Protein AF-A0A972ZID5-F1 (afdb_monomer)

Foldseek 3Di:
DDPPPVVVVQVVLQVVLLVLLQFPQAQCPLLAAEDAQDDDFKDWDWDWADFDADDDDDVGDGDDRPIDIDIDIWGKDKDKQKDWAAPVVCVVDPDNVLSVSSNVRSNVVSLVLNVQQLVQLVPFPFEQDDQPAAQDPSSVVSQLVLLVVLVPDLPLSKAKEEAPVNVVVQCVPPQSVPFDWDDQVPRSHGDFTWGDDSSYIYGHDHSFDDDPQKTKIKIFGRHQKYKYWNFDWGWDWDQDPVRNIIMIMIMTMMTMHGNHSSRMYIYIGGHD

Radius of gyration: 22.78 Å; Cα contacts (8 Å, |Δi|>4): 548; chains: 1; bounding box: 59×64×68 Å

Structure (mmCIF, N/CA/C/O backbone):
data_AF-A0A972ZID5-F1
#
_entry.id   AF-A0A972ZID5-F1
#
loop_
_atom_site.group_PDB
_atom_site.id
_atom_site.type_symbol
_atom_site.label_atom_id
_atom_site.label_alt_id
_atom_site.label_comp_id
_atom_site.label_asym_id
_atom_site.label_entity_id
_atom_site.label_seq_id
_atom_site.pdbx_PDB_ins_code
_atom_site.Cartn_x
_atom_site.Cartn_y
_atom_site.Cartn_z
_atom_site.occupancy
_atom_site.B_iso_or_equiv
_atom_site.auth_seq_id
_atom_site.auth_comp_id
_atom_site.auth_asym_id
_atom_site.auth_atom_id
_atom_site.pdbx_PDB_model_num
ATOM 1 N N . MET A 1 1 ? 37.424 7.614 -26.932 1.00 43.56 1 MET A N 1
ATOM 2 C CA . MET A 1 1 ? 36.346 7.554 -25.923 1.00 43.56 1 MET A CA 1
ATOM 3 C C . MET A 1 1 ? 36.643 6.407 -24.977 1.00 43.56 1 MET A C 1
ATOM 5 O O . MET A 1 1 ? 37.021 5.342 -25.448 1.00 43.56 1 MET A O 1
ATOM 9 N N . SER A 1 2 ? 36.585 6.642 -23.667 1.00 34.22 2 SER A N 1
ATOM 10 C CA . SER A 1 2 ? 36.899 5.617 -22.669 1.00 34.22 2 SER A CA 1
ATOM 11 C C . SER A 1 2 ? 35.774 4.585 -22.603 1.00 34.22 2 SER A C 1
ATOM 13 O O . SER A 1 2 ? 34.702 4.863 -22.076 1.00 34.22 2 SER A O 1
ATOM 15 N N . ILE A 1 3 ? 36.064 3.383 -23.093 1.00 46.53 3 ILE A N 1
ATOM 16 C CA . ILE A 1 3 ? 35.223 2.174 -23.054 1.00 46.53 3 ILE A CA 1
ATOM 17 C C . ILE A 1 3 ? 34.763 1.757 -21.641 1.00 46.53 3 ILE A C 1
ATOM 19 O O . ILE A 1 3 ? 33.877 0.919 -21.514 1.00 46.53 3 ILE A O 1
ATOM 23 N N . ASN A 1 4 ? 35.321 2.354 -20.580 1.00 47.28 4 ASN A N 1
ATOM 24 C CA . ASN A 1 4 ? 34.982 2.045 -19.187 1.00 47.28 4 ASN A CA 1
ATOM 25 C C . ASN A 1 4 ? 34.112 3.113 -18.495 1.00 47.28 4 ASN A C 1
ATOM 27 O O . ASN A 1 4 ? 33.551 2.828 -17.438 1.00 47.28 4 ASN A O 1
ATOM 31 N N . ILE A 1 5 ? 33.985 4.326 -19.053 1.00 52.72 5 ILE A N 1
ATOM 32 C CA . ILE A 1 5 ? 33.181 5.400 -18.431 1.00 52.72 5 ILE A CA 1
ATOM 33 C C . ILE A 1 5 ? 31.682 5.124 -18.606 1.00 52.72 5 ILE A C 1
ATOM 35 O O . ILE A 1 5 ? 30.912 5.289 -17.662 1.00 52.72 5 ILE A O 1
ATOM 39 N N . GLU A 1 6 ? 31.275 4.632 -19.775 1.00 57.41 6 GLU A N 1
ATOM 40 C CA . GLU A 1 6 ? 29.868 4.366 -20.105 1.00 57.41 6 GLU A CA 1
ATOM 41 C C . GLU A 1 6 ? 29.230 3.274 -19.220 1.00 57.41 6 GLU A C 1
ATOM 43 O O . GLU A 1 6 ? 28.182 3.531 -18.625 1.00 57.41 6 GLU A O 1
ATOM 48 N N . PRO A 1 7 ? 29.869 2.104 -18.993 1.00 58.53 7 PRO A N 1
ATOM 49 C CA . PRO A 1 7 ? 29.322 1.080 -18.099 1.00 58.53 7 PRO A CA 1
ATOM 50 C C . PRO A 1 7 ? 29.272 1.510 -16.625 1.00 58.53 7 PRO A C 1
ATOM 52 O O . PRO A 1 7 ? 28.372 1.099 -15.891 1.00 58.53 7 PRO A O 1
ATOM 55 N N . ALA A 1 8 ? 30.236 2.317 -16.168 1.00 59.94 8 ALA A N 1
ATOM 56 C CA . ALA A 1 8 ? 30.263 2.823 -14.796 1.00 59.94 8 ALA A CA 1
ATOM 57 C C . ALA A 1 8 ? 29.146 3.850 -14.550 1.00 59.94 8 ALA A C 1
ATOM 59 O O . ALA A 1 8 ? 28.480 3.800 -13.515 1.00 59.94 8 ALA A O 1
ATOM 60 N N . PHE A 1 9 ? 28.891 4.729 -15.523 1.00 62.31 9 PHE A N 1
ATOM 61 C CA . PHE A 1 9 ? 27.794 5.693 -15.464 1.00 62.31 9 PHE A CA 1
ATOM 62 C C . PHE A 1 9 ? 26.426 4.994 -15.430 1.00 62.31 9 PHE A C 1
ATOM 64 O O . PHE A 1 9 ? 25.608 5.312 -14.571 1.00 62.31 9 PHE A O 1
ATOM 71 N N . ILE A 1 10 ? 26.213 3.974 -16.274 1.00 65.31 10 ILE A N 1
ATOM 72 C CA . ILE A 1 10 ? 24.973 3.173 -16.290 1.00 65.31 10 ILE A CA 1
ATOM 73 C C . ILE A 1 10 ? 24.730 2.478 -14.939 1.00 65.31 10 ILE A C 1
ATOM 75 O O . ILE A 1 10 ? 23.609 2.487 -14.433 1.00 65.31 10 ILE A O 1
ATOM 79 N N . LYS A 1 11 ? 25.770 1.916 -14.306 1.00 65.56 11 LYS A N 1
ATOM 80 C CA . LYS A 1 11 ? 25.638 1.261 -12.989 1.00 65.56 11 LYS A CA 1
ATOM 81 C C . LYS A 1 11 ? 25.297 2.237 -11.864 1.00 65.56 11 LYS A C 1
ATOM 83 O O . LYS A 1 11 ? 24.445 1.924 -11.030 1.00 65.56 11 LYS A O 1
ATOM 88 N N . ASN A 1 12 ? 25.934 3.408 -11.837 1.00 64.62 12 ASN A N 1
ATOM 89 C CA . ASN A 1 12 ? 25.605 4.450 -10.860 1.00 64.62 12 ASN A CA 1
ATOM 90 C C . ASN A 1 12 ? 24.165 4.939 -11.055 1.00 64.62 12 ASN A C 1
ATOM 92 O O . ASN A 1 12 ? 23.413 5.055 -10.093 1.00 64.62 12 ASN A O 1
ATOM 96 N N . PHE A 1 13 ? 23.751 5.114 -12.308 1.00 69.00 13 PHE A N 1
ATOM 97 C CA . PHE A 1 13 ? 22.402 5.527 -12.669 1.00 69.00 13 PHE A CA 1
ATOM 98 C C . PHE A 1 13 ? 21.324 4.531 -12.218 1.00 69.00 13 PHE A C 1
ATOM 100 O O . PHE A 1 13 ? 20.341 4.918 -11.589 1.00 69.00 13 PHE A O 1
ATOM 107 N N . GLN A 1 14 ? 21.521 3.236 -12.479 1.00 69.12 14 GLN A N 1
ATOM 108 C CA . GLN A 1 14 ? 20.612 2.183 -12.011 1.00 69.12 14 GLN A CA 1
ATOM 109 C C . GLN A 1 14 ? 20.539 2.130 -10.480 1.00 69.12 14 GLN A C 1
ATOM 111 O O . GLN A 1 14 ? 19.459 1.947 -9.921 1.00 69.12 14 GLN A O 1
ATOM 116 N N . SER A 1 15 ? 21.672 2.331 -9.803 1.00 68.69 15 SER A N 1
ATOM 117 C CA . SER A 1 15 ? 21.730 2.368 -8.338 1.00 68.69 15 SER A CA 1
ATOM 118 C C . SER A 1 15 ? 20.946 3.554 -7.769 1.00 68.69 15 SER A C 1
ATOM 120 O O . SER A 1 15 ? 20.194 3.381 -6.810 1.00 68.69 15 SER A O 1
ATOM 122 N N . ASP A 1 16 ? 21.047 4.731 -8.389 1.00 73.88 16 ASP A N 1
ATOM 123 C CA . ASP A 1 16 ? 20.293 5.920 -7.983 1.00 73.88 16 ASP A CA 1
ATOM 124 C C . ASP A 1 16 ? 18.790 5.729 -8.171 1.00 73.88 16 ASP A C 1
ATOM 126 O O . ASP A 1 16 ? 18.013 6.050 -7.271 1.00 73.88 16 ASP A O 1
ATOM 130 N N . VAL A 1 17 ? 18.362 5.178 -9.309 1.00 68.31 17 VAL A N 1
ATOM 131 C CA . VAL A 1 17 ? 16.941 4.909 -9.566 1.00 68.31 17 VAL A CA 1
ATOM 132 C C . VAL A 1 17 ? 16.390 3.882 -8.576 1.00 68.31 17 VAL A C 1
ATOM 134 O O . VAL A 1 17 ? 15.307 4.079 -8.020 1.00 68.31 17 VA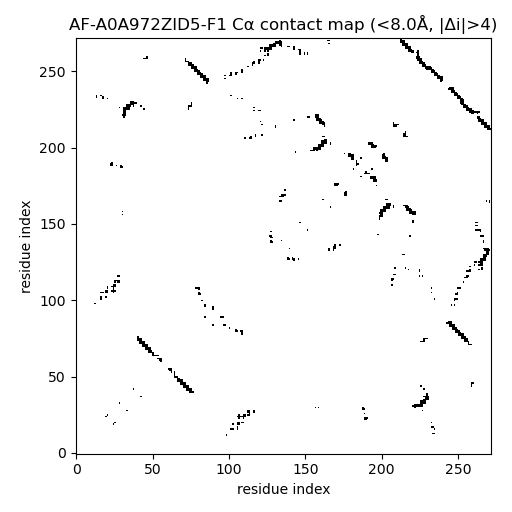L A O 1
ATOM 137 N N . HIS A 1 18 ? 17.157 2.831 -8.285 1.00 65.81 18 HIS A N 1
ATOM 138 C CA . HIS A 1 18 ? 16.789 1.842 -7.278 1.00 65.81 18 HIS A CA 1
ATOM 139 C C . HIS A 1 18 ? 16.663 2.471 -5.884 1.00 65.81 18 HIS A C 1
ATOM 141 O O . HIS A 1 18 ? 15.688 2.218 -5.177 1.00 65.81 18 HIS A O 1
ATOM 147 N N . LEU A 1 19 ? 17.596 3.351 -5.510 1.00 66.56 19 LEU A N 1
ATOM 148 C CA . LEU A 1 19 ? 17.550 4.077 -4.244 1.00 66.56 19 LEU A CA 1
ATOM 149 C C . LEU A 1 19 ? 16.332 5.005 -4.160 1.00 66.56 19 LEU A C 1
ATOM 151 O O . LEU A 1 19 ? 15.696 5.069 -3.110 1.00 66.56 19 LEU A O 1
ATOM 155 N N . GLN A 1 20 ? 15.976 5.702 -5.244 1.00 68.12 20 GLN A N 1
ATOM 156 C CA . GLN A 1 20 ? 14.772 6.543 -5.278 1.00 68.12 20 GLN A CA 1
ATOM 157 C C . GLN A 1 20 ? 13.496 5.710 -5.146 1.00 68.12 20 GLN A C 1
ATOM 159 O O . GLN A 1 20 ? 12.607 6.067 -4.372 1.00 68.12 20 GLN A O 1
ATOM 164 N N . TYR A 1 21 ? 13.422 4.573 -5.842 1.00 66.38 21 TYR A N 1
ATOM 165 C CA . TYR A 1 21 ? 12.297 3.651 -5.722 1.00 66.38 21 TYR A CA 1
ATOM 166 C C . TYR A 1 21 ? 12.164 3.091 -4.297 1.00 66.38 21 TYR A C 1
ATOM 168 O O . TYR A 1 21 ? 11.066 3.092 -3.743 1.00 66.38 21 TYR A O 1
ATOM 176 N N . GLN A 1 22 ? 13.273 2.692 -3.666 1.00 59.66 22 GLN A N 1
ATOM 177 C CA . GLN A 1 22 ? 13.271 2.192 -2.288 1.00 59.66 22 GLN A CA 1
ATOM 178 C C . GLN A 1 22 ? 12.935 3.268 -1.249 1.00 59.66 22 GLN A C 1
ATOM 180 O O . GLN A 1 22 ? 12.209 2.987 -0.302 1.00 59.66 22 GLN A O 1
ATOM 185 N N . ARG A 1 23 ? 13.471 4.488 -1.393 1.00 57.69 23 ARG A N 1
ATOM 186 C CA . ARG A 1 23 ? 13.297 5.553 -0.391 1.00 57.69 23 ARG A CA 1
ATOM 187 C C . ARG A 1 23 ? 11.969 6.286 -0.507 1.00 57.69 23 ARG A C 1
ATOM 189 O O . ARG A 1 23 ? 11.479 6.779 0.501 1.00 57.69 23 ARG A O 1
ATOM 196 N N . MET A 1 24 ? 11.426 6.418 -1.715 1.00 62.78 24 MET A N 1
ATOM 197 C CA . MET A 1 24 ? 10.275 7.291 -1.965 1.00 62.78 24 MET A CA 1
ATOM 198 C C . MET A 1 24 ? 9.262 6.741 -2.981 1.00 62.78 24 MET A C 1
ATOM 200 O O . MET A 1 24 ? 8.233 7.376 -3.207 1.00 62.78 24 MET A O 1
ATOM 204 N N . GLY A 1 25 ? 9.543 5.604 -3.624 1.00 65.69 25 GLY A N 1
ATOM 205 C CA . GLY A 1 25 ? 8.687 5.041 -4.667 1.00 65.69 25 GLY A CA 1
ATOM 206 C C . GLY A 1 25 ? 7.436 4.369 -4.111 1.00 65.69 25 GLY A C 1
ATOM 207 O O . GLY A 1 25 ? 6.340 4.706 -4.546 1.00 65.69 25 GLY A O 1
ATOM 208 N N . SER A 1 26 ? 7.589 3.435 -3.170 1.00 79.81 26 SER A N 1
ATOM 209 C CA . SER A 1 26 ? 6.474 2.685 -2.574 1.00 79.81 26 SER A CA 1
ATOM 210 C C . SER A 1 26 ? 6.468 2.841 -1.059 1.00 79.81 26 SER A C 1
ATOM 212 O O . SER A 1 26 ? 7.461 2.540 -0.394 1.00 79.81 26 SER A O 1
ATOM 214 N N . LYS A 1 27 ? 5.339 3.291 -0.510 1.00 83.06 27 LYS A N 1
ATOM 215 C CA . LYS A 1 27 ? 5.136 3.425 0.940 1.00 83.06 27 LYS A CA 1
ATOM 216 C C . LYS A 1 27 ? 4.687 2.117 1.588 1.00 83.06 27 LYS A C 1
ATOM 218 O O . LYS A 1 27 ? 4.882 1.933 2.785 1.00 83.06 27 LYS A O 1
ATOM 223 N N . LEU A 1 28 ? 4.074 1.214 0.822 1.00 89.31 28 LEU A N 1
ATOM 224 C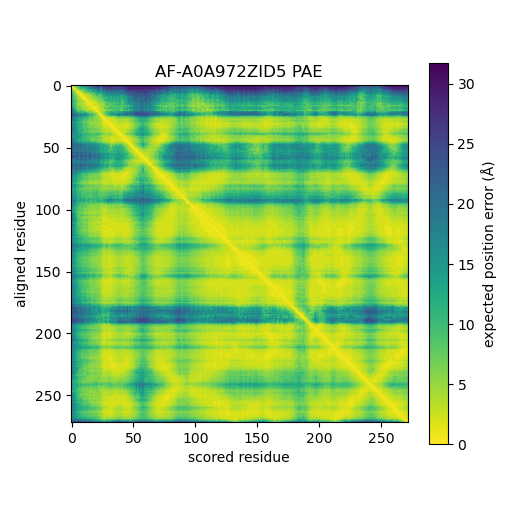 CA . LEU A 1 28 ? 3.403 0.026 1.358 1.00 89.31 28 LEU A CA 1
ATOM 225 C C . LEU A 1 28 ? 4.197 -1.268 1.173 1.00 89.31 28 LEU A C 1
ATOM 227 O O . LEU A 1 28 ? 3.922 -2.254 1.849 1.00 89.31 28 LEU A O 1
ATOM 231 N N . ARG A 1 29 ? 5.221 -1.292 0.312 1.00 87.94 29 ARG A N 1
ATOM 232 C CA . ARG A 1 29 ? 6.022 -2.507 0.075 1.00 87.94 29 ARG A CA 1
ATOM 233 C C . ARG A 1 29 ? 6.597 -3.104 1.365 1.00 87.94 29 ARG A C 1
ATOM 235 O O . ARG A 1 29 ? 6.594 -4.321 1.523 1.00 87.94 29 ARG A O 1
ATOM 242 N N . ASN A 1 30 ? 7.065 -2.264 2.288 1.00 87.56 30 ASN A N 1
ATOM 243 C CA . ASN A 1 30 ? 7.698 -2.713 3.535 1.00 87.56 30 ASN A CA 1
ATOM 244 C C . ASN A 1 30 ? 6.694 -3.052 4.654 1.00 87.56 30 ASN A C 1
ATOM 246 O O . ASN A 1 30 ? 7.094 -3.604 5.682 1.00 87.56 30 ASN A O 1
ATOM 250 N N . THR A 1 31 ? 5.402 -2.769 4.459 1.00 90.56 31 THR A N 1
ATOM 251 C CA . THR A 1 31 ? 4.332 -3.045 5.435 1.00 90.56 31 THR A CA 1
ATOM 252 C C . THR A 1 31 ? 3.623 -4.377 5.183 1.00 90.56 31 THR A C 1
ATOM 254 O O . THR A 1 31 ? 2.738 -4.760 5.943 1.00 90.56 31 THR A O 1
ATOM 257 N N . VAL A 1 32 ? 4.027 -5.120 4.146 1.00 93.56 32 VAL A N 1
ATOM 258 C CA . VAL A 1 32 ? 3.420 -6.394 3.729 1.00 93.56 32 VAL A CA 1
ATOM 259 C C . VAL A 1 32 ? 4.454 -7.521 3.649 1.00 93.56 32 VAL A C 1
ATOM 261 O O . VAL A 1 32 ? 5.667 -7.301 3.726 1.00 93.56 32 VAL A O 1
ATOM 264 N N . ARG A 1 33 ? 3.995 -8.768 3.509 1.00 94.44 33 ARG A N 1
ATOM 265 C CA . ARG A 1 33 ? 4.877 -9.932 3.371 1.00 94.44 33 ARG A CA 1
ATOM 266 C C . ARG A 1 33 ? 5.414 -10.037 1.944 1.00 94.44 33 ARG A C 1
ATOM 268 O O . ARG A 1 33 ? 4.668 -10.346 1.019 1.00 94.44 33 ARG A O 1
ATOM 275 N N . VAL A 1 34 ? 6.725 -9.879 1.774 1.00 93.50 34 VAL A N 1
ATOM 276 C CA . VAL A 1 34 ? 7.372 -9.888 0.452 1.00 93.50 34 VAL A CA 1
ATOM 277 C C . VAL A 1 34 ? 8.009 -11.244 0.123 1.00 93.50 34 VAL A C 1
ATOM 279 O O . VAL A 1 34 ? 8.643 -11.871 0.973 1.00 93.50 34 VAL A O 1
ATOM 282 N N . LYS A 1 35 ? 7.885 -11.678 -1.135 1.00 94.00 35 LYS A N 1
ATOM 283 C CA . LYS A 1 35 ? 8.720 -12.718 -1.755 1.00 94.00 35 LYS A CA 1
ATOM 284 C C . LYS A 1 35 ? 9.432 -12.151 -2.980 1.00 94.00 35 LYS A C 1
ATOM 286 O O . LYS A 1 35 ? 8.776 -11.640 -3.882 1.00 94.00 35 LYS A O 1
ATOM 291 N N . ASN A 1 36 ? 10.756 -12.280 -3.011 1.00 92.38 36 ASN A N 1
ATOM 292 C CA . ASN A 1 36 ? 11.609 -11.751 -4.077 1.00 92.38 36 ASN A CA 1
ATOM 293 C C . ASN A 1 36 ? 12.068 -12.846 -5.049 1.00 92.38 36 ASN A C 1
ATOM 295 O O . ASN A 1 36 ? 12.115 -14.020 -4.680 1.00 92.38 36 ASN A O 1
ATOM 299 N N . ASN A 1 37 ? 12.503 -12.423 -6.239 1.00 91.31 37 ASN A N 1
ATOM 300 C CA . ASN A 1 37 ? 13.153 -13.245 -7.264 1.00 91.31 37 ASN A CA 1
ATOM 301 C C . ASN A 1 37 ? 12.317 -14.455 -7.702 1.00 91.31 37 ASN A C 1
ATOM 303 O O . ASN A 1 37 ? 12.825 -15.572 -7.817 1.00 91.31 37 ASN A O 1
ATOM 307 N N . ILE A 1 38 ? 11.019 -14.243 -7.914 1.00 92.56 38 ILE A N 1
ATOM 308 C CA . ILE A 1 38 ? 10.121 -15.304 -8.368 1.00 92.56 38 ILE A CA 1
ATOM 309 C C . ILE A 1 38 ? 10.400 -15.614 -9.838 1.00 92.56 38 ILE A C 1
ATOM 311 O O . ILE A 1 38 ? 10.374 -14.729 -10.690 1.00 92.56 38 ILE A O 1
ATOM 315 N N . ILE A 1 39 ? 10.637 -16.892 -10.125 1.00 90.06 39 ILE A N 1
ATOM 316 C CA . ILE A 1 39 ? 10.759 -17.418 -11.483 1.00 90.06 39 ILE A CA 1
ATOM 317 C C . ILE A 1 39 ? 9.427 -18.083 -11.836 1.00 90.06 39 ILE A C 1
ATOM 319 O O . ILE A 1 39 ? 9.046 -19.065 -11.202 1.00 90.06 39 ILE A O 1
ATOM 323 N N . GLY A 1 40 ? 8.731 -17.545 -12.838 1.00 89.75 40 GLY A N 1
ATOM 324 C CA . GLY A 1 40 ? 7.408 -18.005 -13.272 1.00 89.75 40 GLY A CA 1
ATOM 325 C C . GLY A 1 40 ? 6.351 -16.899 -13.225 1.00 89.75 40 GLY A C 1
ATOM 326 O O . GLY A 1 40 ? 6.629 -15.776 -12.812 1.00 89.75 40 GLY A O 1
ATOM 327 N N . SER A 1 41 ? 5.131 -17.222 -13.660 1.00 92.94 41 SER A N 1
ATOM 328 C CA . SER A 1 41 ? 4.003 -16.280 -13.731 1.00 92.94 41 SER A CA 1
ATOM 329 C C . SER A 1 41 ? 3.229 -16.126 -12.417 1.00 92.94 41 SER A C 1
ATOM 331 O O . SER A 1 41 ? 2.377 -15.246 -12.316 1.00 92.94 41 SER A O 1
ATOM 333 N N . SER A 1 42 ? 3.489 -16.962 -11.407 1.00 94.12 42 SER A N 1
ATOM 334 C CA . SER A 1 42 ? 2.843 -16.879 -10.092 1.00 94.12 42 SER A CA 1
ATOM 335 C C . SER A 1 42 ? 3.720 -17.429 -8.960 1.00 94.12 42 SER A C 1
ATOM 337 O O . SER A 1 42 ? 4.719 -18.117 -9.177 1.00 94.12 42 SER A O 1
ATOM 339 N N . THR A 1 43 ? 3.357 -17.107 -7.718 1.00 95.69 43 THR A N 1
ATOM 340 C CA . THR A 1 43 ? 3.885 -17.730 -6.496 1.00 95.69 43 THR A CA 1
ATOM 341 C C . THR A 1 43 ? 2.753 -18.010 -5.517 1.00 95.69 43 THR A C 1
ATOM 343 O O . THR A 1 43 ? 1.704 -17.382 -5.578 1.00 95.69 43 THR A O 1
ATOM 346 N N . THR A 1 44 ? 2.973 -18.903 -4.554 1.00 94.50 44 THR A N 1
ATOM 347 C CA . THR A 1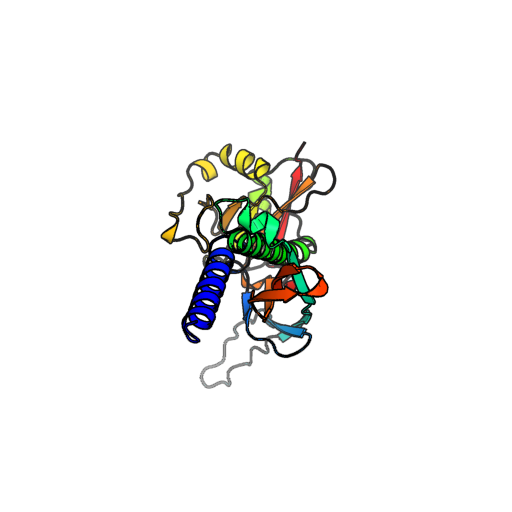 44 ? 1.975 -19.222 -3.526 1.00 94.50 44 THR A CA 1
ATOM 348 C C . THR A 1 44 ? 2.389 -18.707 -2.153 1.00 94.50 44 THR A C 1
ATOM 350 O O . THR A 1 44 ? 3.476 -19.035 -1.660 1.00 94.50 44 THR A O 1
ATOM 353 N N . PHE A 1 45 ? 1.518 -17.972 -1.475 1.00 94.81 45 PHE A N 1
ATOM 354 C CA . PHE A 1 45 ? 1.640 -17.662 -0.053 1.00 94.81 45 PHE A CA 1
ATOM 355 C C . PHE A 1 45 ? 0.850 -18.676 0.770 1.00 94.81 45 PHE A C 1
ATOM 357 O O . PHE A 1 45 ? -0.266 -19.031 0.423 1.00 94.81 45 PHE A O 1
ATOM 364 N N . GLN A 1 46 ? 1.437 -19.162 1.861 1.00 90.69 46 GLN A N 1
ATOM 365 C CA . GLN A 1 46 ? 0.755 -20.111 2.740 1.00 90.69 46 GLN A CA 1
ATOM 366 C C . GLN A 1 46 ? -0.009 -19.350 3.820 1.00 90.69 46 GLN A C 1
ATOM 368 O O . GLN A 1 46 ? 0.617 -18.612 4.592 1.00 90.69 46 GLN A O 1
ATOM 373 N N . LYS A 1 47 ? -1.328 -19.560 3.880 1.00 88.12 47 LYS A N 1
ATOM 374 C CA . LYS A 1 47 ? -2.159 -19.229 5.037 1.00 88.12 47 LYS A CA 1
ATOM 375 C C . LYS A 1 47 ? -2.074 -20.393 6.020 1.00 88.12 47 LYS A C 1
ATOM 377 O O . LYS A 1 47 ? -2.433 -21.519 5.682 1.00 88.12 47 LYS A O 1
ATOM 382 N N . VAL A 1 48 ? -1.560 -20.119 7.213 1.00 78.69 48 VAL A N 1
ATOM 383 C CA . VAL A 1 48 ? -1.420 -21.113 8.283 1.00 78.69 48 VAL A CA 1
ATOM 384 C C . VAL A 1 48 ? -2.602 -20.954 9.233 1.00 78.69 48 VAL A C 1
ATOM 386 O O . VAL A 1 48 ? -2.859 -19.848 9.707 1.00 78.69 48 VAL A O 1
ATOM 389 N N . GLY A 1 49 ? -3.338 -22.037 9.470 1.00 75.38 49 GLY A N 1
ATOM 390 C CA . GLY A 1 49 ? -4.448 -22.069 10.416 1.00 75.38 49 GLY A CA 1
ATOM 391 C C . GLY A 1 49 ? -3.993 -21.886 11.867 1.00 75.38 49 GLY A C 1
ATOM 392 O O . GLY A 1 49 ? -2.809 -21.972 12.196 1.00 75.38 49 GLY A O 1
ATOM 393 N N . LYS A 1 50 ? -4.953 -21.652 12.764 1.00 74.94 50 LYS A N 1
ATOM 394 C CA . LYS A 1 50 ? -4.691 -21.606 14.207 1.00 74.94 50 LYS A CA 1
ATOM 395 C C . LYS A 1 50 ? -4.640 -23.033 14.754 1.00 74.94 50 LYS A C 1
ATOM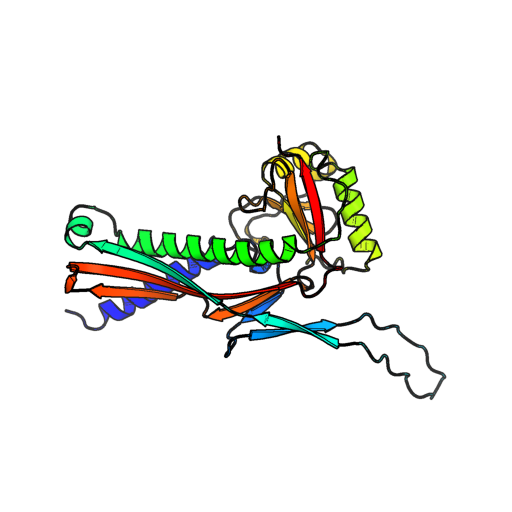 397 O O . LYS A 1 50 ? -5.568 -23.806 14.545 1.00 74.94 50 LYS A O 1
ATOM 402 N N . GLY A 1 51 ? -3.562 -23.380 15.452 1.00 71.62 51 GLY A N 1
ATOM 403 C CA . GLY A 1 51 ? -3.441 -24.657 16.156 1.00 71.62 51 GLY A CA 1
ATOM 404 C C . GLY A 1 51 ? -3.875 -24.547 17.617 1.00 71.62 51 GLY A C 1
ATOM 405 O O . GLY A 1 51 ? -3.643 -23.523 18.256 1.00 71.62 51 GLY A O 1
ATOM 406 N N . THR A 1 52 ? -4.469 -25.607 18.169 1.00 75.88 52 THR A N 1
ATOM 407 C CA . THR A 1 52 ? -4.813 -25.693 19.599 1.00 75.88 52 THR A CA 1
ATOM 408 C C . THR A 1 52 ? -3.862 -26.631 20.333 1.00 75.88 52 THR A C 1
ATOM 410 O O . THR A 1 52 ? -3.723 -27.801 19.967 1.00 75.88 52 THR A O 1
ATOM 413 N N . ALA A 1 53 ? -3.231 -26.143 21.402 1.00 82.12 53 ALA A N 1
ATOM 414 C CA . ALA A 1 53 ? -2.365 -26.964 22.238 1.00 82.12 53 ALA A CA 1
ATOM 415 C C . ALA A 1 53 ? -3.178 -28.016 23.011 1.00 82.12 53 ALA A C 1
ATOM 417 O O . ALA A 1 53 ? -4.247 -27.728 23.543 1.00 82.12 53 ALA A O 1
ATOM 418 N N . SER A 1 54 ? -2.651 -29.238 23.093 1.00 84.81 54 SER A N 1
ATOM 419 C CA . SER A 1 54 ? -3.264 -30.348 23.828 1.00 84.81 54 SER A CA 1
ATOM 420 C C . SER A 1 54 ? -2.304 -30.884 24.885 1.00 84.81 54 SER A C 1
ATOM 422 O O . SER A 1 54 ? -1.092 -30.956 24.667 1.00 84.81 54 SER A O 1
ATOM 424 N N . THR A 1 55 ? -2.838 -31.273 26.041 1.00 88.38 55 THR A N 1
ATOM 425 C CA . THR A 1 55 ? -2.048 -31.923 27.091 1.00 88.38 55 THR A CA 1
ATOM 426 C C . THR A 1 55 ? -1.884 -33.411 26.793 1.00 88.38 55 THR A C 1
ATOM 428 O O . THR A 1 55 ? -2.652 -34.015 26.043 1.00 88.38 55 THR A O 1
ATOM 431 N N . LYS A 1 56 ? -0.858 -34.027 27.384 1.00 90.75 56 LYS A N 1
ATOM 432 C CA . LYS A 1 56 ? -0.671 -35.479 27.351 1.00 90.75 56 LYS A CA 1
ATOM 433 C C . LYS A 1 56 ? -0.453 -36.034 28.750 1.00 90.75 56 LYS A C 1
ATOM 435 O O . LYS A 1 56 ? 0.071 -35.346 29.626 1.00 90.75 56 LYS A O 1
ATOM 440 N N . ALA A 1 57 ? -0.803 -37.302 28.942 1.00 85.44 57 ALA A N 1
ATOM 441 C CA . ALA A 1 57 ? -0.498 -38.021 30.172 1.00 85.44 57 ALA A CA 1
ATOM 442 C C . ALA A 1 57 ? 1.022 -38.142 30.392 1.00 85.44 57 ALA A C 1
ATOM 444 O O . ALA A 1 57 ? 1.821 -38.103 29.445 1.00 85.44 57 ALA A O 1
ATOM 445 N N . ARG A 1 58 ? 1.432 -38.345 31.649 1.00 76.56 58 ARG A N 1
ATOM 446 C CA . ARG A 1 58 ? 2.825 -38.663 31.989 1.00 76.56 58 ARG A CA 1
ATOM 447 C C . ARG A 1 58 ? 3.235 -39.936 31.230 1.00 76.56 58 ARG A C 1
ATOM 449 O O . ARG A 1 58 ? 2.542 -40.941 31.304 1.00 76.56 58 ARG A O 1
ATOM 456 N N . HIS A 1 59 ? 4.322 -39.858 30.459 1.00 83.25 59 HIS A N 1
ATOM 457 C CA . HIS A 1 59 ? 4.797 -40.898 29.520 1.00 83.25 59 HIS A CA 1
ATOM 458 C C . HIS A 1 59 ? 3.899 -41.202 28.299 1.00 83.25 59 HIS A C 1
ATOM 460 O O . HIS A 1 59 ? 4.232 -42.077 27.506 1.00 83.25 59 HIS A O 1
ATOM 466 N N . GLY A 1 60 ? 2.815 -40.451 28.075 1.00 83.56 60 GLY A N 1
ATOM 467 C CA . GLY A 1 60 ? 1.985 -40.583 26.873 1.00 83.56 60 GLY A CA 1
ATOM 468 C C . GLY A 1 60 ? 2.658 -40.046 25.601 1.00 83.56 60 GLY A C 1
ATOM 469 O O . GLY A 1 60 ? 3.613 -39.258 25.660 1.00 83.56 60 GLY A O 1
ATOM 470 N N . LYS A 1 61 ? 2.133 -40.437 24.433 1.00 83.31 61 LYS A N 1
ATOM 471 C CA . LYS A 1 61 ? 2.487 -39.813 23.146 1.00 83.31 61 LYS A CA 1
ATOM 472 C C . LYS A 1 61 ? 1.937 -38.383 23.095 1.00 83.31 61 LYS A C 1
ATOM 474 O O . LYS A 1 61 ? 0.889 -38.105 23.671 1.00 83.31 61 LYS A O 1
ATOM 479 N N . VAL A 1 62 ? 2.669 -37.476 22.451 1.00 85.25 62 VAL A N 1
ATOM 480 C CA . VAL A 1 62 ? 2.226 -36.086 22.268 1.00 85.25 62 VAL A CA 1
ATOM 481 C C . VAL A 1 62 ? 1.176 -36.066 21.150 1.00 85.25 62 VAL A C 1
ATOM 483 O O . VAL A 1 62 ? 1.483 -36.559 20.062 1.00 85.25 62 VAL A O 1
ATOM 486 N N . PRO A 1 63 ? -0.048 -35.564 21.393 1.00 83.88 63 PRO A N 1
ATOM 487 C CA . PRO A 1 63 ? -1.043 -35.398 20.338 1.00 83.88 63 PRO A CA 1
ATOM 488 C C . PRO A 1 63 ? -0.539 -34.410 19.279 1.00 83.88 63 PRO A C 1
ATOM 490 O O . PRO A 1 63 ? 0.074 -33.393 19.604 1.00 83.88 63 PRO A O 1
ATOM 493 N N . VAL A 1 64 ? -0.778 -34.729 18.006 1.00 80.88 64 VAL A N 1
ATOM 494 C CA . VAL A 1 64 ? -0.401 -33.867 16.880 1.00 80.88 64 VAL A CA 1
ATOM 495 C C . VAL A 1 64 ? -1.426 -32.750 16.701 1.00 80.88 64 VAL A C 1
ATOM 497 O O . VAL A 1 64 ? -2.623 -32.974 16.837 1.00 80.88 64 VAL A O 1
ATOM 500 N N . MET A 1 65 ? -0.945 -31.548 16.386 1.00 80.31 65 MET A N 1
ATOM 501 C CA . MET A 1 65 ? -1.778 -30.344 16.276 1.00 80.31 65 MET A CA 1
ATOM 502 C C . MET A 1 65 ? -2.500 -30.212 14.923 1.00 80.31 65 MET A C 1
ATOM 504 O O . MET A 1 65 ? -3.469 -29.474 14.843 1.00 80.31 65 MET A O 1
ATOM 508 N N . ASN A 1 66 ? -2.019 -30.914 13.884 1.00 72.81 66 ASN A N 1
ATOM 509 C CA . ASN A 1 66 ? -2.553 -30.951 12.512 1.00 72.81 66 ASN A CA 1
ATOM 510 C C . ASN A 1 66 ? -3.079 -29.597 11.993 1.00 72.81 66 ASN A C 1
ATOM 512 O O . ASN A 1 66 ? -4.260 -29.450 11.699 1.00 72.81 66 ASN A O 1
ATOM 516 N N . VAL A 1 67 ? -2.195 -28.599 11.935 1.00 81.19 67 VAL A N 1
ATOM 517 C CA . VAL A 1 67 ? -2.546 -27.250 11.476 1.00 81.19 67 VAL A CA 1
ATOM 518 C C . VAL A 1 67 ? -2.830 -27.255 9.976 1.00 81.19 67 VAL A C 1
ATOM 520 O O . VAL A 1 67 ? -2.024 -27.765 9.199 1.00 81.19 67 VAL A O 1
ATOM 523 N N . ASP A 1 68 ? -3.941 -26.641 9.571 1.00 81.50 68 ASP A N 1
ATOM 524 C CA . ASP A 1 68 ? -4.286 -26.490 8.160 1.00 81.50 68 ASP A CA 1
ATOM 525 C C . ASP A 1 68 ? -3.364 -25.488 7.456 1.00 81.50 68 ASP A C 1
ATOM 527 O O . ASP A 1 68 ? -3.077 -24.398 7.960 1.00 81.50 68 ASP A O 1
ATOM 531 N N . HIS A 1 69 ? -2.938 -25.839 6.244 1.00 84.88 69 HIS A N 1
ATOM 532 C CA . HIS A 1 69 ? -2.160 -24.974 5.364 1.00 84.88 69 HIS A CA 1
ATOM 533 C C . HIS A 1 69 ? -2.922 -24.787 4.056 1.00 84.88 69 HIS A C 1
ATOM 535 O O . HIS A 1 69 ? -3.049 -25.724 3.269 1.00 84.88 69 HIS A O 1
ATOM 541 N N . THR A 1 70 ? -3.438 -23.581 3.824 1.00 90.06 70 THR A N 1
ATOM 542 C CA . THR A 1 70 ? -4.148 -23.251 2.581 1.00 90.06 70 THR A CA 1
ATOM 543 C C . THR A 1 70 ? -3.252 -22.382 1.695 1.00 90.06 70 THR A C 1
ATOM 545 O O . THR A 1 70 ? -2.863 -21.289 2.123 1.00 90.06 70 THR A O 1
ATOM 548 N N . PRO A 1 71 ? -2.898 -22.827 0.477 1.00 92.50 71 PRO A N 1
ATOM 549 C CA . PRO A 1 71 ? -2.120 -22.017 -0.448 1.00 92.50 71 PRO A CA 1
ATOM 550 C C . PRO A 1 71 ? -2.999 -20.937 -1.090 1.00 92.50 71 PRO A C 1
ATOM 552 O O . PRO A 1 71 ? -4.085 -21.217 -1.589 1.00 92.50 71 PRO A O 1
ATOM 555 N N . VAL A 1 72 ? -2.498 -19.706 -1.113 1.00 94.75 72 VAL A N 1
ATOM 556 C CA . VAL A 1 72 ? -3.073 -18.568 -1.838 1.00 94.75 72 VAL A CA 1
ATOM 557 C C . VAL A 1 72 ? -2.140 -18.226 -2.989 1.00 94.75 72 VAL A C 1
ATOM 559 O O . VAL A 1 72 ? -0.962 -17.933 -2.770 1.00 94.75 72 VAL A O 1
ATOM 562 N N . GLU A 1 73 ? -2.645 -18.292 -4.216 1.00 95.56 73 GLU A N 1
ATOM 563 C CA . GLU A 1 73 ? -1.872 -17.957 -5.410 1.00 95.56 73 GLU A CA 1
ATOM 564 C C . GLU A 1 73 ? -1.800 -16.438 -5.624 1.00 95.56 73 GLU A C 1
ATOM 566 O O . GLU A 1 73 ? -2.774 -15.710 -5.443 1.00 95.56 73 GLU A O 1
ATOM 571 N N . CYS A 1 74 ? -0.620 -15.964 -6.014 1.00 96.44 74 CYS A N 1
ATOM 572 C CA . CYS A 1 74 ? -0.320 -14.583 -6.351 1.00 96.44 74 CYS A CA 1
ATOM 573 C C . CYS A 1 74 ? 0.313 -14.548 -7.740 1.00 96.44 74 CYS A C 1
ATOM 575 O O . CYS A 1 74 ? 1.448 -14.996 -7.923 1.00 96.44 74 CYS A O 1
ATOM 577 N N . THR A 1 75 ? -0.430 -14.046 -8.719 1.00 96.38 75 THR A N 1
ATOM 578 C CA . THR A 1 75 ? 0.027 -13.903 -10.104 1.00 96.38 75 THR A CA 1
ATOM 579 C C . THR A 1 75 ? 0.868 -12.644 -10.266 1.00 96.38 75 THR A C 1
ATOM 581 O O . THR A 1 75 ? 0.532 -11.598 -9.709 1.00 96.38 75 THR A O 1
ATOM 584 N N . LEU A 1 76 ? 1.938 -12.729 -11.052 1.00 95.69 76 LEU A N 1
ATOM 585 C CA . LEU A 1 76 ? 2.761 -11.580 -11.412 1.00 95.69 76 LEU A CA 1
ATOM 586 C C . LEU A 1 76 ? 2.292 -10.963 -12.729 1.00 95.69 76 LEU A C 1
ATOM 588 O O . LEU A 1 76 ? 1.739 -11.635 -13.599 1.00 95.69 76 LEU A O 1
ATOM 592 N N . SER A 1 77 ? 2.515 -9.664 -12.868 1.00 95.81 77 SER A N 1
ATOM 593 C CA . SER A 1 77 ? 2.299 -8.913 -14.098 1.00 95.81 77 SER A CA 1
ATOM 594 C C . SER A 1 77 ? 3.434 -7.919 -14.306 1.00 95.81 77 SER A C 1
ATOM 596 O O . SER A 1 77 ? 4.060 -7.455 -13.348 1.00 95.81 77 SER A O 1
ATOM 598 N N . ASP A 1 78 ? 3.685 -7.600 -15.570 1.00 95.06 78 ASP A N 1
ATOM 599 C CA . ASP A 1 78 ? 4.784 -6.730 -15.969 1.00 95.06 78 ASP A CA 1
ATOM 600 C C . ASP A 1 78 ? 4.295 -5.291 -16.143 1.00 95.06 78 ASP A C 1
ATOM 602 O O . ASP A 1 78 ? 3.243 -5.032 -16.733 1.00 95.06 78 ASP A O 1
ATOM 606 N N . TYR A 1 79 ? 5.074 -4.344 -15.626 1.00 94.75 79 TYR A N 1
ATOM 607 C CA . TYR A 1 79 ? 4.772 -2.917 -15.658 1.00 94.75 79 TYR A CA 1
ATOM 608 C C . TYR A 1 79 ? 5.947 -2.144 -16.238 1.00 94.75 79 TYR A C 1
ATOM 610 O O . TYR A 1 79 ? 7.101 -2.384 -15.878 1.00 94.75 79 TYR A O 1
ATOM 618 N N . TYR A 1 80 ? 5.629 -1.183 -17.102 1.00 92.88 80 TYR A N 1
ATOM 619 C CA . TYR A 1 80 ? 6.598 -0.378 -17.836 1.00 92.88 80 TYR A CA 1
ATOM 620 C C . TYR A 1 80 ? 6.260 1.107 -17.705 1.00 92.88 80 TYR A C 1
ATOM 622 O O . TYR A 1 80 ? 5.096 1.501 -17.774 1.00 92.88 80 TYR A O 1
ATOM 630 N N . ALA A 1 81 ? 7.289 1.927 -17.544 1.00 90.19 81 ALA A N 1
ATOM 631 C CA . ALA A 1 81 ? 7.239 3.380 -17.559 1.00 90.19 81 ALA A CA 1
ATOM 632 C C . ALA A 1 81 ? 8.372 3.870 -18.467 1.00 90.19 81 ALA A C 1
ATOM 634 O O . ALA A 1 81 ? 9.508 4.071 -18.022 1.00 90.19 81 ALA A O 1
ATOM 635 N N . GLY A 1 82 ? 8.044 3.970 -19.756 1.00 90.06 82 GLY A N 1
ATOM 636 C CA . GLY A 1 82 ? 8.959 4.362 -20.820 1.00 90.06 82 GLY A CA 1
ATOM 637 C C . GLY A 1 82 ? 8.664 5.758 -21.351 1.00 90.06 82 GLY A C 1
ATOM 638 O O . GLY A 1 82 ? 7.496 6.104 -21.528 1.00 90.06 82 GLY A O 1
ATOM 639 N N . ASP A 1 83 ? 9.711 6.528 -21.634 1.00 90.81 83 ASP A N 1
ATOM 640 C CA . ASP A 1 83 ? 9.603 7.868 -22.213 1.00 90.81 83 ASP A CA 1
ATOM 641 C C . ASP A 1 83 ? 10.778 8.174 -23.160 1.00 90.81 83 ASP A C 1
ATOM 643 O O . ASP A 1 83 ? 11.833 7.530 -23.103 1.00 90.81 83 ASP A O 1
ATOM 647 N N . TRP A 1 84 ? 10.577 9.137 -24.055 1.00 90.69 84 TRP A N 1
ATOM 648 C CA . TRP A 1 84 ? 11.529 9.549 -25.084 1.00 90.69 84 TRP A CA 1
ATOM 649 C C . TRP A 1 84 ? 12.170 10.888 -24.732 1.00 90.69 84 TRP A C 1
ATOM 651 O O . TRP A 1 84 ? 11.474 11.848 -24.424 1.00 90.69 84 TRP A O 1
ATOM 661 N N . VAL A 1 85 ? 13.496 10.968 -24.851 1.00 88.88 85 VAL A N 1
ATOM 662 C CA . VAL A 1 85 ? 14.257 12.220 -24.727 1.00 88.88 85 VAL A CA 1
ATOM 663 C C . VAL A 1 85 ? 14.994 12.483 -26.034 1.00 88.88 85 VAL A C 1
ATOM 665 O O . VAL A 1 85 ? 15.876 11.709 -26.419 1.00 88.88 85 VAL A O 1
ATOM 668 N N . ASP A 1 86 ? 14.610 13.555 -26.728 1.00 90.19 86 ASP A N 1
ATOM 669 C CA . ASP A 1 86 ? 15.225 13.970 -27.990 1.00 90.19 86 ASP A CA 1
ATOM 670 C C . ASP A 1 86 ? 16.607 14.599 -27.766 1.00 90.19 86 ASP A C 1
ATOM 672 O O . ASP A 1 86 ? 16.815 15.390 -26.845 1.00 90.19 86 ASP A O 1
ATOM 676 N N . SER A 1 87 ? 17.563 14.253 -28.629 1.00 84.00 87 SER A N 1
ATOM 677 C CA . SER A 1 87 ? 18.949 14.721 -28.517 1.00 84.00 87 SER A CA 1
ATOM 678 C C . SER A 1 87 ? 19.116 16.236 -28.668 1.00 84.00 87 SER A C 1
ATOM 680 O O . SER A 1 87 ? 19.988 16.826 -28.027 1.00 84.00 87 SER A O 1
ATOM 682 N N . LEU A 1 88 ? 18.304 16.887 -29.504 1.00 85.38 88 LEU A N 1
ATOM 683 C CA . LEU A 1 88 ? 18.382 18.330 -29.719 1.00 85.38 88 LEU A CA 1
ATOM 684 C C . LEU A 1 88 ? 17.683 19.115 -28.613 1.00 85.38 88 LEU A C 1
ATOM 686 O O . LEU A 1 88 ? 18.068 20.258 -28.364 1.00 85.38 88 LEU A O 1
ATOM 690 N N . ASP A 1 89 ? 16.681 18.534 -27.961 1.00 82.56 89 ASP A N 1
ATOM 691 C CA . ASP A 1 89 ? 16.015 19.160 -26.817 1.00 82.56 89 ASP A CA 1
ATOM 692 C C . ASP A 1 89 ? 16.854 19.018 -25.545 1.00 82.56 89 ASP A C 1
ATOM 694 O O . ASP A 1 89 ? 17.053 20.013 -24.843 1.00 82.56 89 ASP A O 1
ATOM 698 N N . GLU A 1 90 ? 17.502 17.866 -25.342 1.00 80.69 90 GLU A N 1
ATOM 699 C CA . GLU A 1 90 ? 18.482 17.678 -24.266 1.00 80.69 90 GLU A CA 1
ATOM 700 C C . GLU A 1 90 ? 19.596 18.743 -24.342 1.00 80.69 90 GLU A C 1
ATOM 702 O O . GLU A 1 90 ? 19.936 19.341 -23.327 1.00 80.69 90 GLU A O 1
ATOM 707 N N . LEU A 1 91 ? 20.091 19.083 -25.543 1.00 78.81 91 LEU A N 1
ATOM 708 C CA . LEU A 1 91 ? 21.094 20.147 -25.746 1.00 78.81 91 LEU A CA 1
ATOM 709 C C . LEU A 1 91 ? 20.603 21.565 -25.410 1.00 78.81 91 LEU A C 1
ATOM 711 O O . LEU A 1 91 ? 21.417 22.435 -25.094 1.00 78.81 91 LEU A O 1
ATOM 715 N N . LYS A 1 92 ? 19.298 21.834 -25.527 1.00 83.94 92 LYS A N 1
ATOM 716 C CA . LYS A 1 92 ? 18.714 23.156 -25.232 1.00 83.94 92 LYS A CA 1
ATOM 717 C C . LYS A 1 92 ? 18.439 23.343 -23.744 1.00 83.94 92 LYS A C 1
ATOM 719 O O . LYS A 1 92 ? 18.257 24.477 -23.299 1.00 83.94 92 LYS A O 1
ATOM 724 N N . THR A 1 93 ? 18.401 22.258 -22.977 1.00 75.31 93 THR A N 1
ATOM 725 C CA . THR A 1 93 ? 18.189 22.294 -21.532 1.00 75.31 93 THR A CA 1
ATOM 726 C C . THR A 1 93 ? 19.517 22.154 -20.789 1.00 75.31 93 THR A C 1
ATOM 728 O O . THR A 1 93 ? 20.398 21.394 -21.164 1.00 75.31 93 THR A O 1
ATOM 731 N N . ASN A 1 94 ? 19.701 22.917 -19.709 1.00 76.81 94 ASN A N 1
ATOM 732 C CA . ASN A 1 94 ? 20.932 22.863 -18.905 1.00 76.81 94 ASN A CA 1
ATOM 733 C C . ASN A 1 94 ? 20.898 21.740 -17.844 1.00 76.81 94 ASN A C 1
ATOM 735 O O . ASN A 1 94 ? 21.673 21.745 -16.888 1.00 76.81 94 ASN A O 1
ATOM 739 N N . ILE A 1 95 ? 19.941 20.815 -17.941 1.00 79.44 95 ILE A N 1
ATOM 740 C CA . ILE A 1 95 ? 19.732 19.740 -16.969 1.00 79.44 95 ILE A CA 1
ATOM 741 C C . ILE A 1 95 ? 19.796 18.388 -17.669 1.00 79.44 95 ILE A C 1
ATOM 743 O O . ILE A 1 95 ? 19.447 18.259 -18.834 1.00 79.44 95 ILE A O 1
ATOM 747 N N . ASN A 1 96 ? 20.217 17.357 -16.938 1.00 83.44 96 ASN A N 1
ATOM 748 C CA . ASN A 1 96 ? 20.204 15.993 -17.454 1.00 83.44 96 ASN A CA 1
ATOM 749 C C . ASN A 1 96 ? 18.764 15.448 -17.437 1.00 83.44 96 ASN A C 1
ATOM 751 O O . ASN A 1 96 ? 18.328 14.860 -16.440 1.00 83.44 96 ASN A O 1
ATOM 755 N N . GLU A 1 97 ? 18.023 15.665 -18.525 1.00 83.19 97 GLU A N 1
ATOM 756 C CA . GLU A 1 97 ? 16.627 15.224 -18.669 1.00 83.19 97 GLU A CA 1
ATOM 757 C C . GLU A 1 97 ? 16.481 13.708 -18.542 1.00 83.19 97 GLU A C 1
ATOM 759 O O . GLU A 1 97 ? 15.526 13.223 -17.934 1.00 83.19 97 GLU A O 1
ATOM 764 N N . ARG A 1 98 ? 17.479 12.945 -19.003 1.00 83.81 98 ARG A N 1
ATOM 765 C CA . ARG A 1 98 ? 17.460 11.477 -18.933 1.00 83.81 98 ARG A CA 1
ATOM 766 C C . ARG A 1 98 ? 17.369 10.986 -17.487 1.00 83.81 98 ARG A C 1
ATOM 768 O O . ARG A 1 98 ? 16.621 10.054 -17.188 1.00 83.81 98 ARG A O 1
ATOM 775 N N . MET A 1 99 ? 18.071 11.648 -16.566 1.00 82.62 99 MET A N 1
ATOM 776 C C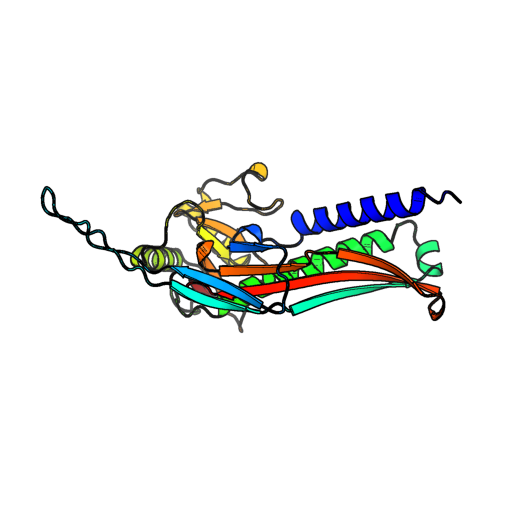A . MET A 1 99 ? 17.982 11.355 -15.133 1.00 82.62 99 MET A CA 1
ATOM 777 C C . MET A 1 99 ? 16.636 11.757 -14.528 1.00 82.62 99 MET A C 1
ATOM 779 O O . MET A 1 99 ? 16.119 11.043 -13.668 1.00 82.62 99 MET A O 1
ATOM 783 N N . VAL A 1 100 ? 16.064 12.884 -14.951 1.00 84.06 100 VAL A N 1
ATOM 784 C CA . VAL A 1 100 ? 14.755 13.341 -14.460 1.00 84.06 100 VAL A CA 1
ATOM 785 C C . VAL A 1 100 ? 13.667 12.344 -14.851 1.00 84.06 100 VAL A C 1
ATOM 787 O O . VAL A 1 100 ? 12.909 11.896 -13.990 1.00 84.06 100 VAL A O 1
ATOM 790 N N . VAL A 1 101 ? 13.651 11.934 -16.117 1.00 86.06 101 VAL A N 1
ATOM 791 C CA . VAL A 1 101 ? 12.703 10.958 -16.661 1.00 86.06 101 VAL A CA 1
ATOM 792 C C . VAL A 1 101 ? 12.850 9.598 -15.982 1.00 86.06 101 VAL A C 1
ATOM 794 O O . VAL A 1 101 ? 11.857 9.007 -15.556 1.00 86.06 101 VAL A O 1
ATOM 797 N N . ALA A 1 102 ? 14.078 9.108 -15.791 1.00 85.94 102 ALA A N 1
ATOM 798 C CA . ALA A 1 102 ? 14.289 7.841 -15.096 1.00 85.94 102 ALA A CA 1
ATOM 799 C C . ALA A 1 102 ? 13.779 7.866 -13.651 1.00 85.94 102 ALA A C 1
ATOM 801 O O . ALA A 1 102 ? 13.091 6.940 -13.222 1.00 85.94 102 ALA A O 1
ATOM 802 N N . LYS A 1 103 ? 14.048 8.951 -12.912 1.00 85.88 103 LYS A N 1
ATOM 803 C CA . LYS A 1 103 ? 13.513 9.135 -11.556 1.00 85.88 103 LYS A CA 1
ATOM 804 C C . LYS A 1 103 ? 11.987 9.172 -11.572 1.00 85.88 103 LYS A C 1
ATOM 806 O O . LYS A 1 103 ? 11.362 8.458 -10.793 1.00 85.88 103 LYS A O 1
ATOM 811 N N . ALA A 1 104 ? 11.385 9.947 -12.475 1.00 86.25 104 ALA A N 1
ATOM 812 C CA . ALA A 1 104 ? 9.933 10.037 -12.622 1.00 86.25 104 ALA A CA 1
ATOM 813 C C . ALA A 1 104 ? 9.289 8.668 -12.905 1.00 86.25 104 ALA A C 1
ATOM 815 O O . ALA A 1 104 ? 8.276 8.328 -12.285 1.00 86.25 104 ALA A O 1
ATOM 816 N N . GLY A 1 105 ? 9.907 7.856 -13.766 1.00 87.06 105 GLY A N 1
ATOM 817 C CA . GLY A 1 105 ? 9.475 6.486 -14.034 1.00 87.06 105 GLY A CA 1
ATOM 818 C C . GLY A 1 105 ? 9.584 5.575 -12.808 1.00 87.06 105 GLY A C 1
ATOM 819 O O . GLY A 1 105 ? 8.643 4.839 -12.519 1.00 87.06 105 GLY A O 1
ATOM 820 N N . ALA A 1 106 ? 10.654 5.683 -12.015 1.00 86.44 106 ALA A N 1
ATOM 821 C CA . ALA A 1 106 ? 10.775 4.970 -10.737 1.00 86.44 106 ALA A CA 1
ATOM 822 C C . ALA A 1 106 ? 9.645 5.325 -9.759 1.00 86.44 106 ALA A C 1
ATOM 824 O O . ALA A 1 106 ? 9.043 4.436 -9.157 1.00 86.44 106 ALA A O 1
ATOM 825 N N . TYR A 1 107 ? 9.311 6.613 -9.626 1.00 86.75 107 TYR A N 1
ATOM 826 C CA . TYR A 1 107 ? 8.183 7.049 -8.796 1.00 86.75 107 TYR A CA 1
ATOM 827 C C . TYR A 1 107 ? 6.845 6.516 -9.315 1.00 86.75 107 TYR A C 1
ATOM 829 O O . TYR A 1 107 ? 5.977 6.161 -8.519 1.00 86.75 107 TYR A O 1
ATOM 837 N N . ALA A 1 108 ? 6.651 6.470 -10.635 1.00 89.25 108 ALA A N 1
ATOM 838 C CA . ALA A 1 108 ? 5.437 5.922 -11.233 1.00 89.25 108 ALA A CA 1
ATOM 839 C C . ALA A 1 108 ? 5.282 4.425 -10.935 1.00 89.25 108 ALA A C 1
ATOM 841 O O . ALA A 1 108 ? 4.211 3.997 -10.507 1.00 89.25 108 ALA A O 1
ATOM 842 N N . LEU A 1 109 ? 6.363 3.657 -11.080 1.00 91.62 109 LEU A N 1
ATOM 843 C CA . LEU A 1 109 ? 6.388 2.240 -10.727 1.00 91.62 109 LEU A CA 1
ATOM 844 C C . LEU A 1 109 ? 6.159 2.015 -9.230 1.00 91.62 109 LEU A C 1
ATOM 846 O O . LEU A 1 109 ? 5.392 1.138 -8.859 1.00 91.62 109 LEU A O 1
ATOM 850 N N . GLY A 1 110 ? 6.731 2.852 -8.367 1.00 91.12 110 GLY A N 1
ATOM 851 C CA . GLY A 1 110 ? 6.487 2.798 -6.925 1.00 91.12 110 GLY A CA 1
ATOM 852 C C . GLY A 1 110 ? 5.025 3.008 -6.538 1.00 91.12 110 GLY A C 1
ATOM 853 O O . GLY A 1 110 ? 4.469 2.223 -5.769 1.00 91.12 110 GLY A O 1
ATOM 854 N N . ARG A 1 111 ? 4.360 3.992 -7.155 1.00 90.56 111 ARG A N 1
ATOM 855 C CA . ARG A 1 111 ? 2.910 4.175 -6.989 1.00 90.56 111 ARG A CA 1
ATOM 856 C C . ARG A 1 111 ? 2.126 2.961 -7.474 1.00 90.56 111 ARG A C 1
ATOM 858 O O . ARG A 1 111 ? 1.119 2.623 -6.861 1.00 90.56 111 ARG A O 1
ATOM 865 N N . LYS A 1 112 ? 2.583 2.298 -8.542 1.00 94.31 112 LYS A N 1
ATOM 866 C CA . LYS A 1 112 ? 1.938 1.080 -9.041 1.00 94.31 112 LYS A CA 1
ATOM 867 C C . LYS A 1 112 ? 2.051 -0.073 -8.041 1.00 94.31 112 LYS A C 1
ATOM 869 O O . LYS A 1 112 ? 1.080 -0.799 -7.856 1.00 94.31 112 LYS A O 1
ATOM 874 N N . THR A 1 113 ? 3.179 -0.207 -7.349 1.00 94.06 113 THR A N 1
ATOM 875 C CA . THR A 1 113 ? 3.352 -1.170 -6.248 1.00 94.06 113 THR A CA 1
ATOM 876 C C . THR A 1 113 ? 2.346 -0.930 -5.123 1.00 94.06 113 THR A C 1
ATOM 878 O O . THR A 1 113 ? 1.679 -1.868 -4.682 1.00 94.06 113 THR A O 1
ATOM 881 N N . ASP A 1 114 ? 2.189 0.326 -4.696 1.00 93.88 114 ASP A N 1
ATOM 882 C CA . ASP A 1 114 ? 1.207 0.695 -3.669 1.00 93.88 114 ASP A CA 1
ATOM 883 C C . ASP A 1 114 ? -0.231 0.439 -4.151 1.00 93.88 114 ASP A C 1
ATOM 885 O O . ASP A 1 114 ? -1.044 -0.099 -3.402 1.00 93.88 114 ASP A O 1
ATOM 889 N N . GLU A 1 115 ? -0.538 0.743 -5.416 1.00 95.19 115 GLU A N 1
ATOM 890 C CA . GLU A 1 115 ? -1.840 0.466 -6.037 1.00 95.19 115 GLU A CA 1
ATOM 891 C C . GLU A 1 115 ? -2.188 -1.030 -6.007 1.00 95.19 115 GLU A C 1
ATOM 893 O O . GLU A 1 115 ? -3.324 -1.382 -5.695 1.00 95.19 115 GLU A O 1
ATOM 898 N N . LEU A 1 116 ? -1.229 -1.926 -6.277 1.00 95.81 116 LEU A N 1
ATOM 899 C CA . LEU A 1 116 ? -1.458 -3.377 -6.219 1.00 95.81 116 LEU A CA 1
ATOM 900 C C . LEU A 1 116 ? -1.830 -3.845 -4.813 1.00 95.81 116 LEU A C 1
ATOM 902 O O . LEU A 1 116 ? -2.755 -4.640 -4.657 1.00 95.81 116 LEU A O 1
ATOM 906 N N . VAL A 1 117 ? -1.137 -3.337 -3.793 1.00 96.38 117 VAL A N 1
ATOM 907 C CA . VAL A 1 117 ? -1.433 -3.642 -2.387 1.00 96.38 117 VAL A CA 1
ATOM 908 C C . VAL A 1 117 ? -2.805 -3.093 -1.992 1.00 96.38 117 VAL A C 1
ATOM 910 O O . VAL A 1 117 ? -3.611 -3.818 -1.410 1.00 96.38 117 VAL A O 1
ATOM 913 N N . ILE A 1 118 ? -3.106 -1.841 -2.350 1.00 96.44 118 ILE A N 1
ATOM 914 C CA . ILE A 1 118 ? -4.400 -1.201 -2.067 1.00 96.44 118 ILE A CA 1
ATOM 915 C C . ILE A 1 118 ? -5.536 -1.955 -2.752 1.00 96.44 118 ILE A C 1
ATOM 917 O O . ILE A 1 118 ? -6.541 -2.238 -2.114 1.00 96.44 118 ILE A O 1
ATOM 921 N N . THR A 1 119 ? -5.351 -2.378 -4.002 1.00 96.69 119 THR A N 1
ATOM 922 C CA . THR A 1 119 ? -6.350 -3.169 -4.734 1.00 96.69 119 THR A CA 1
ATOM 923 C C . THR A 1 119 ? -6.694 -4.461 -3.993 1.00 96.69 119 THR A C 1
ATOM 925 O O . THR A 1 119 ? -7.854 -4.854 -3.957 1.00 96.69 119 THR A O 1
ATOM 928 N N . GLN A 1 120 ? -5.717 -5.119 -3.360 1.00 96.81 120 GLN A N 1
ATOM 929 C CA . GLN A 1 120 ? -5.988 -6.301 -2.537 1.00 96.81 120 GLN A CA 1
ATOM 930 C C . GLN A 1 120 ? -6.668 -5.945 -1.211 1.00 96.81 120 GLN A C 1
ATOM 932 O O . GLN A 1 120 ? -7.569 -6.664 -0.784 1.00 96.81 120 GLN A O 1
ATOM 937 N N . LEU A 1 121 ? -6.301 -4.828 -0.578 1.00 96.75 121 LEU A N 1
ATOM 938 C CA . LEU A 1 121 ? -6.976 -4.330 0.628 1.00 96.75 121 LEU A CA 1
ATOM 939 C C . LEU A 1 121 ? -8.450 -3.973 0.363 1.00 96.75 121 LEU A C 1
ATOM 941 O O . LEU A 1 121 ? -9.305 -4.281 1.195 1.00 96.75 121 LEU A O 1
ATOM 945 N N . ASP A 1 122 ? -8.760 -3.404 -0.806 1.00 96.31 122 ASP A N 1
ATOM 946 C CA . ASP A 1 122 ? -10.120 -3.069 -1.255 1.00 96.31 122 ASP A CA 1
ATOM 947 C C . ASP A 1 122 ? -11.041 -4.302 -1.319 1.00 96.31 122 ASP A C 1
ATOM 949 O O . ASP A 1 122 ? -12.259 -4.168 -1.184 1.00 96.31 122 ASP A O 1
ATOM 953 N N . THR A 1 123 ? -10.480 -5.506 -1.493 1.00 95.69 123 THR A N 1
ATOM 954 C CA . THR A 1 123 ? -11.261 -6.756 -1.516 1.00 95.69 123 THR A CA 1
ATOM 955 C C . THR A 1 123 ? -11.746 -7.199 -0.134 1.00 95.69 123 THR A C 1
ATOM 957 O O . THR A 1 123 ? -12.600 -8.086 -0.043 1.00 95.69 123 THR A O 1
ATOM 960 N N . SER A 1 124 ? -11.248 -6.590 0.950 1.00 94.00 124 SER A N 1
ATOM 961 C CA . SER A 1 124 ? -11.720 -6.910 2.296 1.00 94.00 124 SER A CA 1
ATOM 962 C C . SER A 1 124 ? -13.187 -6.516 2.488 1.00 94.00 124 SER A C 1
ATOM 964 O O . SER A 1 124 ? -13.665 -5.457 2.066 1.00 94.00 124 SER A O 1
ATOM 966 N N . THR A 1 125 ? -13.914 -7.401 3.165 1.00 94.00 125 THR A N 1
ATOM 967 C CA . THR A 1 125 ? -15.331 -7.231 3.515 1.00 94.00 125 THR A CA 1
ATOM 968 C C . THR A 1 125 ? -15.552 -7.011 5.012 1.00 94.00 125 THR A C 1
ATOM 970 O O . THR A 1 125 ? -16.690 -6.886 5.462 1.00 94.00 125 THR A O 1
ATOM 973 N N . ASN A 1 126 ? -14.472 -6.895 5.788 1.00 95.25 126 ASN A N 1
ATOM 974 C CA . ASN A 1 126 ? -14.525 -6.614 7.219 1.00 95.25 126 ASN A CA 1
ATOM 975 C C . ASN A 1 126 ? -14.659 -5.107 7.443 1.00 95.25 126 ASN A C 1
ATOM 977 O O . ASN A 1 126 ? -13.660 -4.394 7.523 1.00 95.25 126 ASN A O 1
ATOM 981 N N . TYR A 1 127 ? -15.890 -4.608 7.521 1.00 95.69 127 TYR A N 1
ATOM 982 C CA . TYR A 1 127 ? -16.147 -3.174 7.652 1.00 95.69 127 TYR A CA 1
ATOM 983 C C . TYR A 1 127 ? -16.298 -2.741 9.109 1.00 95.69 127 TYR A C 1
ATOM 985 O O . TYR A 1 127 ? -17.249 -3.126 9.787 1.00 95.69 127 TYR A O 1
ATOM 993 N N . ALA A 1 128 ? -15.407 -1.860 9.559 1.00 95.25 128 ALA A N 1
ATOM 994 C CA . ALA A 1 128 ? -15.599 -1.107 10.789 1.00 95.25 128 ALA A CA 1
ATOM 995 C C . ALA A 1 128 ? -16.456 0.131 10.482 1.00 95.25 128 ALA A C 1
ATOM 997 O O . ALA A 1 128 ? -15.966 1.150 9.987 1.00 95.25 128 ALA A O 1
ATOM 998 N N . GLY A 1 129 ? -17.758 0.018 10.748 1.00 90.31 129 GLY A N 1
ATOM 999 C CA . GLY A 1 129 ? -18.745 1.065 10.486 1.00 90.31 129 GLY A CA 1
ATOM 1000 C C . GLY A 1 129 ? -19.099 1.250 9.004 1.00 90.31 129 GLY A C 1
ATOM 1001 O O . GLY A 1 129 ? -18.662 0.511 8.121 1.00 90.31 129 GLY A O 1
ATOM 1002 N N . THR A 1 130 ? -19.929 2.256 8.726 1.00 90.44 130 THR A N 1
ATOM 1003 C CA . THR A 1 130 ? -20.377 2.606 7.369 1.00 90.44 130 THR A CA 1
ATOM 1004 C C . THR A 1 130 ? -19.657 3.855 6.849 1.00 90.44 130 THR A C 1
ATOM 1006 O O . THR A 1 130 ? -18.998 4.579 7.598 1.00 90.44 130 THR A O 1
ATOM 1009 N N . GLY A 1 131 ? -19.815 4.142 5.552 1.00 90.69 131 GLY A N 1
ATOM 1010 C CA . GLY A 1 131 ? -19.329 5.378 4.929 1.00 90.69 131 GLY A CA 1
ATOM 1011 C C . GLY A 1 131 ? -20.214 6.608 5.168 1.00 90.69 131 GLY A C 1
ATOM 1012 O O . GLY A 1 131 ? -20.125 7.547 4.387 1.00 90.69 131 GLY A O 1
ATOM 1013 N N . ALA A 1 132 ? -21.088 6.589 6.182 1.00 92.19 132 ALA A N 1
ATOM 1014 C CA . ALA A 1 132 ? -21.974 7.711 6.508 1.00 92.19 132 ALA A CA 1
ATOM 1015 C C . ALA A 1 132 ? -21.256 8.848 7.256 1.00 92.19 132 ALA A C 1
ATOM 1017 O O . ALA A 1 132 ? -21.629 10.004 7.107 1.00 92.19 132 ALA A O 1
ATOM 1018 N N . ASP A 1 133 ? -20.197 8.521 8.001 1.00 93.88 133 ASP A N 1
ATOM 1019 C CA . ASP A 1 133 ? -19.428 9.469 8.814 1.00 93.88 133 ASP A CA 1
ATOM 1020 C C . ASP A 1 133 ? -17.947 9.471 8.417 1.00 93.88 133 ASP A C 1
ATOM 1022 O O . ASP A 1 133 ? -17.458 8.511 7.807 1.00 93.88 133 ASP A O 1
ATOM 1026 N N . GLY A 1 134 ? -17.207 10.508 8.823 1.00 94.06 134 GLY A N 1
ATOM 1027 C CA . GLY A 1 134 ? -15.744 10.580 8.699 1.00 94.06 134 GLY A CA 1
ATOM 1028 C C . GLY A 1 134 ? -14.999 9.513 9.521 1.00 94.06 134 GLY A C 1
ATOM 1029 O O . GLY A 1 134 ? -15.583 8.517 9.972 1.00 94.06 134 GLY A O 1
ATOM 1030 N N . LEU A 1 135 ? -13.690 9.695 9.722 1.00 95.31 135 LEU A N 1
ATOM 1031 C CA . LEU A 1 135 ? -12.917 8.779 10.569 1.00 95.31 135 LEU A CA 1
ATOM 1032 C C . LEU A 1 135 ? -13.057 9.178 12.045 1.00 95.31 135 LEU A C 1
ATOM 1034 O O . LEU A 1 135 ? -12.371 10.069 12.531 1.00 95.31 135 LEU A O 1
ATOM 1038 N N . THR A 1 136 ? -13.972 8.521 12.759 1.00 95.00 136 THR A N 1
ATOM 1039 C CA . THR A 1 136 ? -14.273 8.814 14.169 1.00 95.00 136 THR A CA 1
ATOM 1040 C C . THR A 1 136 ? -13.555 7.862 15.125 1.00 95.00 136 THR A C 1
ATOM 1042 O O . THR A 1 136 ? -13.229 6.728 14.768 1.00 95.00 136 THR A O 1
ATOM 1045 N N . LYS A 1 137 ? -13.387 8.274 16.391 1.00 94.31 137 LYS A N 1
ATOM 1046 C CA . LYS A 1 137 ? -12.830 7.416 17.454 1.00 94.31 137 LYS A CA 1
ATOM 1047 C C . LYS A 1 137 ? -13.581 6.085 17.581 1.00 94.31 137 LYS A C 1
ATOM 1049 O O . LYS A 1 137 ? -12.952 5.039 17.675 1.00 94.31 137 LYS A O 1
ATOM 1054 N N . ALA A 1 138 ? -14.914 6.112 17.537 1.00 94.94 138 ALA A N 1
ATOM 1055 C CA . ALA A 1 138 ? -15.737 4.904 17.625 1.00 94.94 138 ALA A CA 1
ATOM 1056 C C . ALA A 1 138 ? -15.460 3.922 16.473 1.00 94.94 138 ALA A C 1
ATOM 1058 O O . ALA A 1 138 ? -15.355 2.717 16.698 1.00 94.94 138 ALA A O 1
ATOM 1059 N N . LYS A 1 139 ? -15.271 4.439 15.251 1.00 95.94 139 LYS A N 1
ATOM 1060 C CA . LYS A 1 139 ? -14.920 3.634 14.074 1.00 95.94 139 LYS A CA 1
ATOM 1061 C C . LYS A 1 139 ? -13.557 2.960 14.235 1.00 95.94 139 LYS A C 1
ATOM 1063 O O . LYS A 1 139 ? -13.424 1.774 13.946 1.00 95.94 139 LYS A O 1
ATOM 1068 N N . VAL A 1 140 ? -12.575 3.694 14.757 1.00 96.25 140 VAL A N 1
ATOM 1069 C CA . VAL A 1 140 ? -11.241 3.152 15.045 1.00 96.25 140 VAL A CA 1
ATOM 1070 C C . VAL A 1 140 ? -11.290 2.067 16.123 1.00 96.25 140 VAL A C 1
ATOM 1072 O O . VAL A 1 140 ? -10.698 1.008 15.939 1.00 96.25 140 VAL A O 1
ATOM 1075 N N . LEU A 1 141 ? -12.017 2.290 17.221 1.00 95.56 141 LEU A N 1
ATOM 1076 C CA . LEU A 1 141 ? -12.151 1.295 18.291 1.00 95.56 141 LEU A CA 1
ATOM 1077 C C . LEU A 1 141 ? -12.872 0.031 17.811 1.00 95.56 141 LEU A C 1
ATOM 1079 O O . LEU A 1 141 ? -12.438 -1.068 18.133 1.00 95.56 141 LEU A O 1
ATOM 1083 N N . THR A 1 142 ? -13.889 0.177 16.958 1.00 96.69 142 THR A N 1
ATOM 1084 C CA . THR A 1 142 ? -14.551 -0.972 16.320 1.00 96.69 142 THR A CA 1
ATOM 1085 C C . THR A 1 142 ? -13.549 -1.781 15.491 1.00 96.69 142 THR A C 1
ATOM 1087 O O . THR A 1 142 ? -13.511 -3.004 15.586 1.00 96.69 142 THR A O 1
ATOM 1090 N N . ALA A 1 143 ? -12.696 -1.115 14.703 1.00 96.31 143 ALA A N 1
ATOM 1091 C CA . ALA A 1 143 ? -11.664 -1.797 13.922 1.00 96.31 143 ALA A CA 1
ATOM 1092 C C . ALA A 1 143 ? -10.639 -2.522 14.811 1.00 96.31 143 ALA A C 1
ATOM 1094 O O . ALA A 1 143 ? -10.261 -3.657 14.518 1.00 96.31 143 ALA A O 1
ATOM 1095 N N . PHE A 1 144 ? -10.233 -1.890 15.915 1.00 94.75 144 PHE A N 1
ATOM 1096 C CA . PHE A 1 144 ? -9.341 -2.480 16.912 1.00 94.75 144 PHE A CA 1
ATOM 1097 C C . PHE A 1 144 ? -9.948 -3.738 17.553 1.00 94.75 144 PHE A C 1
ATOM 1099 O O . PHE A 1 144 ? -9.293 -4.779 17.614 1.00 94.75 144 PHE A O 1
ATOM 1106 N N . GLU A 1 145 ? -11.216 -3.676 17.965 1.00 95.19 145 GLU A N 1
ATOM 1107 C CA . GLU A 1 145 ? -11.951 -4.814 18.529 1.00 95.19 145 GLU A CA 1
ATOM 1108 C C . GLU A 1 145 ? -12.096 -5.960 17.522 1.00 95.19 145 GLU A C 1
ATOM 1110 O O . GLU A 1 145 ? -11.894 -7.115 17.891 1.00 95.19 145 GLU A O 1
ATOM 1115 N N . MET A 1 146 ? -12.375 -5.664 16.247 1.00 96.12 146 MET A N 1
ATOM 1116 C CA . MET A 1 146 ? -12.470 -6.681 15.191 1.00 96.12 146 MET A CA 1
ATOM 1117 C C . MET A 1 146 ? -11.152 -7.443 14.998 1.00 96.12 146 MET A C 1
ATOM 1119 O O . MET A 1 146 ? -11.169 -8.669 14.889 1.00 96.12 146 MET A O 1
ATOM 1123 N N . LEU A 1 147 ? -10.012 -6.743 14.990 1.00 94.19 147 LEU A N 1
ATOM 1124 C CA . LEU A 1 147 ? -8.692 -7.382 14.895 1.00 94.19 147 LEU A CA 1
ATOM 1125 C C . LEU A 1 147 ? -8.366 -8.203 16.148 1.00 94.19 147 LEU A C 1
ATOM 1127 O O . LEU A 1 147 ? -7.831 -9.307 16.036 1.00 94.19 147 LEU A O 1
ATOM 1131 N N . GLY A 1 148 ? -8.711 -7.689 17.331 1.00 92.56 148 GLY A N 1
ATOM 1132 C CA . GLY A 1 148 ? -8.542 -8.400 18.598 1.00 92.56 148 GLY A CA 1
ATOM 1133 C C . GLY A 1 148 ? -9.376 -9.681 18.669 1.00 92.56 148 GLY A C 1
ATOM 1134 O O . GLY A 1 148 ? -8.843 -10.740 18.982 1.00 92.56 148 GLY A O 1
ATOM 1135 N N . ALA A 1 149 ? -10.658 -9.614 18.304 1.00 93.81 149 ALA A N 1
ATOM 1136 C CA . ALA A 1 149 ? -11.565 -10.763 18.276 1.00 93.81 149 ALA A CA 1
ATOM 1137 C C . ALA A 1 149 ? -11.151 -11.832 17.249 1.00 93.81 149 ALA A C 1
ATOM 1139 O O . ALA A 1 149 ? -11.475 -13.007 17.405 1.00 93.81 149 ALA A O 1
ATOM 1140 N N . ALA A 1 150 ? -10.424 -11.434 16.204 1.00 91.69 150 ALA A N 1
ATOM 1141 C CA . ALA A 1 150 ? -9.860 -12.339 15.212 1.00 91.69 150 ALA A CA 1
ATOM 1142 C C . ALA A 1 150 ? -8.501 -12.944 15.628 1.00 91.69 150 ALA A C 1
ATOM 1144 O O . ALA A 1 150 ? -7.898 -13.660 14.827 1.00 91.69 150 ALA A O 1
ATOM 1145 N N . ASP A 1 151 ? -8.019 -12.703 16.853 1.00 89.88 151 ASP A N 1
ATOM 1146 C CA . ASP A 1 151 ? -6.675 -13.043 17.359 1.00 89.88 151 ASP A CA 1
ATOM 1147 C C . ASP A 1 151 ? -5.546 -12.667 16.385 1.00 89.88 151 ASP A C 1
ATOM 1149 O O . ASP A 1 151 ? -4.584 -13.419 16.192 1.00 89.88 151 ASP A O 1
ATOM 1153 N N . VAL A 1 152 ? -5.668 -11.519 15.720 1.00 91.19 152 VAL A N 1
ATOM 1154 C CA . VAL A 1 152 ? -4.570 -10.995 14.904 1.00 91.19 152 VAL A CA 1
ATOM 1155 C C . VAL A 1 152 ? -3.429 -10.612 15.856 1.00 91.19 152 VAL A C 1
ATOM 1157 O O . VAL A 1 152 ? -3.704 -9.940 16.848 1.00 91.19 152 VAL A O 1
ATOM 1160 N N . PRO A 1 153 ? -2.164 -10.993 15.609 1.00 89.06 153 PRO A N 1
ATOM 1161 C CA . PRO A 1 153 ? -1.052 -10.639 16.495 1.00 89.06 153 PRO A CA 1
ATOM 1162 C C . PRO A 1 153 ? -0.895 -9.125 16.681 1.00 89.06 15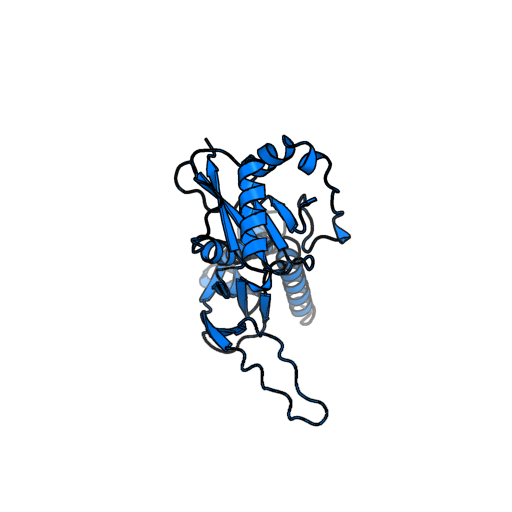3 PRO A C 1
ATOM 1164 O O . PRO A 1 153 ? -1.123 -8.361 15.744 1.00 89.06 153 PRO A O 1
ATOM 1167 N N . ASP A 1 154 ? -0.529 -8.700 17.893 1.00 86.06 154 ASP A N 1
ATOM 1168 C CA . ASP A 1 154 ? -0.171 -7.313 18.237 1.00 86.06 154 ASP A CA 1
ATOM 1169 C C . ASP A 1 154 ? 1.340 -7.205 18.499 1.00 86.06 154 ASP A C 1
ATOM 1171 O O . ASP A 1 154 ? 1.796 -6.852 19.582 1.00 86.06 154 ASP A O 1
ATOM 1175 N N . ASP A 1 155 ? 2.130 -7.626 17.518 1.00 87.75 155 ASP A N 1
ATOM 1176 C CA . ASP A 1 155 ? 3.593 -7.767 17.570 1.00 87.75 155 ASP A CA 1
ATOM 1177 C C . ASP A 1 155 ? 4.344 -6.544 17.008 1.00 87.75 155 ASP A C 1
ATOM 1179 O O . ASP A 1 155 ? 5.564 -6.568 16.846 1.00 87.75 155 ASP A O 1
ATOM 1183 N N . GLY A 1 156 ? 3.621 -5.456 16.728 1.00 86.00 156 GLY A N 1
ATOM 1184 C CA . GLY A 1 156 ? 4.160 -4.235 16.132 1.00 86.00 156 GLY A CA 1
ATOM 1185 C C . GLY A 1 156 ? 4.158 -4.212 14.600 1.00 86.00 156 GLY A C 1
ATOM 1186 O O . GLY A 1 156 ? 4.493 -3.165 14.038 1.00 86.00 156 GLY A O 1
ATOM 1187 N N . ASP A 1 157 ? 3.716 -5.291 13.939 1.00 92.06 157 ASP A N 1
ATOM 1188 C CA . ASP A 1 157 ? 3.548 -5.408 12.480 1.00 92.06 157 ASP A CA 1
ATOM 1189 C C . ASP A 1 157 ? 2.096 -5.130 12.021 1.00 92.06 157 ASP A C 1
ATOM 1191 O O . ASP A 1 157 ? 1.642 -5.561 10.952 1.00 92.06 157 ASP A O 1
ATOM 1195 N N . ARG A 1 158 ? 1.347 -4.365 12.826 1.00 94.06 158 ARG A N 1
ATOM 1196 C CA . ARG A 1 158 ? 0.055 -3.787 12.443 1.00 94.06 158 ARG A CA 1
ATOM 1197 C C . ARG A 1 158 ? 0.250 -2.406 11.831 1.00 94.06 158 ARG A C 1
ATOM 1199 O O . ARG A 1 158 ? 0.920 -1.541 12.395 1.00 94.06 158 ARG A O 1
ATOM 1206 N N . PHE A 1 159 ? -0.415 -2.171 10.711 1.00 94.88 159 PHE A N 1
ATOM 1207 C CA . PHE A 1 159 ? -0.345 -0.933 9.950 1.00 94.88 159 PHE A CA 1
ATOM 1208 C C . PHE A 1 159 ? -1.748 -0.391 9.715 1.00 94.88 159 PHE A C 1
ATOM 1210 O O . PHE A 1 159 ? -2.669 -1.133 9.369 1.00 94.88 159 PHE A O 1
ATOM 1217 N N . ALA A 1 160 ? -1.901 0.917 9.880 1.00 95.56 160 ALA A N 1
ATOM 1218 C CA . ALA A 1 160 ? -3.116 1.636 9.553 1.00 95.56 160 ALA A CA 1
ATOM 1219 C C . ALA A 1 160 ? -2.803 2.702 8.499 1.00 95.56 160 ALA A C 1
ATOM 1221 O O . ALA A 1 160 ? -1.958 3.575 8.707 1.00 95.56 160 ALA A O 1
ATOM 1222 N N . ILE A 1 161 ? -3.475 2.625 7.354 1.00 94.94 161 ILE A N 1
ATOM 1223 C CA . ILE A 1 161 ? -3.293 3.559 6.243 1.00 94.94 161 ILE A CA 1
ATOM 1224 C C . ILE A 1 161 ? -4.587 4.338 6.055 1.00 94.94 161 ILE A C 1
ATOM 1226 O O . ILE A 1 161 ? -5.658 3.757 5.853 1.00 94.94 161 ILE A O 1
ATOM 1230 N N . VAL A 1 162 ? -4.484 5.662 6.107 1.00 95.50 162 VAL A N 1
ATOM 1231 C CA . VAL A 1 162 ? -5.633 6.573 6.043 1.00 95.50 162 VAL A CA 1
ATOM 1232 C C . VAL A 1 162 ? -5.420 7.674 5.009 1.00 95.50 162 VAL A C 1
ATOM 1234 O O . VAL A 1 162 ? -4.294 7.970 4.621 1.00 95.50 162 VAL A O 1
ATOM 1237 N N . GLY A 1 163 ? -6.500 8.297 4.539 1.00 94.56 163 GLY A N 1
ATOM 1238 C CA . GLY A 1 163 ? -6.401 9.475 3.676 1.00 94.56 163 GLY A CA 1
ATOM 1239 C C . GLY A 1 163 ? -5.963 10.717 4.458 1.00 94.56 163 GLY A C 1
ATOM 1240 O O . GLY A 1 163 ? -6.073 10.769 5.682 1.00 94.56 163 GLY A O 1
ATOM 1241 N N . TRP A 1 164 ? -5.506 11.759 3.760 1.00 92.31 164 TRP A N 1
ATOM 1242 C CA . TRP A 1 164 ? -5.088 13.017 4.400 1.00 92.31 164 TRP A CA 1
ATOM 1243 C C . TRP A 1 164 ? -6.227 13.734 5.136 1.00 92.31 164 TRP A C 1
ATOM 1245 O O . TRP A 1 164 ? -6.008 14.287 6.213 1.00 92.31 164 TRP A O 1
ATOM 1255 N N . LYS A 1 165 ? -7.4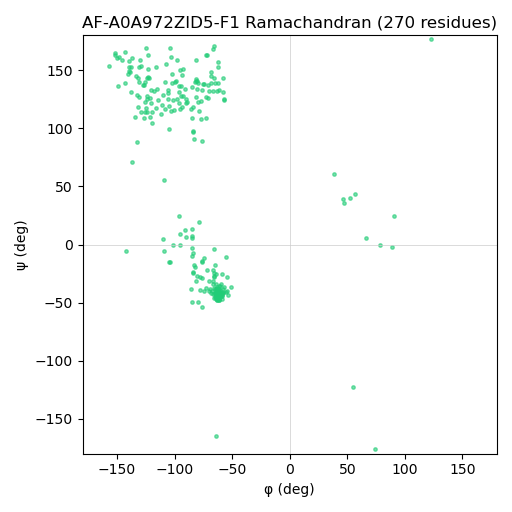56 13.687 4.603 1.00 93.56 165 LYS A N 1
ATOM 1256 C CA . LYS A 1 165 ? -8.623 14.232 5.311 1.00 93.56 165 LYS A CA 1
ATOM 1257 C C . LYS A 1 165 ? -8.872 13.475 6.615 1.00 93.56 165 LYS A C 1
ATOM 1259 O O . LYS A 1 165 ? -9.081 14.100 7.648 1.00 93.56 165 LYS A O 1
ATOM 1264 N N . GLN A 1 166 ? -8.797 12.148 6.574 1.00 95.31 166 GLN A N 1
ATOM 1265 C CA . GLN A 1 166 ? -9.006 11.296 7.742 1.00 95.31 166 GLN A CA 1
ATOM 1266 C C . GLN A 1 166 ? -7.865 11.420 8.754 1.00 95.31 166 GLN A C 1
ATOM 1268 O O . GLN A 1 166 ? -8.109 11.350 9.951 1.00 95.31 166 GLN A O 1
ATOM 1273 N N . TRP A 1 167 ? -6.637 11.686 8.306 1.00 94.44 167 TRP A N 1
ATOM 1274 C CA . TRP A 1 167 ? -5.538 12.059 9.195 1.00 94.44 167 TRP A CA 1
ATOM 1275 C C . TRP A 1 167 ? -5.866 13.328 9.991 1.00 94.44 167 TRP A C 1
ATOM 1277 O O . TRP A 1 167 ? -5.663 13.366 11.201 1.00 94.44 167 TRP A O 1
ATOM 1287 N N . SER A 1 168 ? -6.446 14.343 9.340 1.00 92.31 168 SER A N 1
ATOM 1288 C CA . SER A 1 168 ? -6.931 15.541 10.035 1.00 92.31 168 SER A CA 1
ATOM 1289 C C . SER A 1 168 ? -8.057 15.231 11.026 1.00 92.31 168 SER A C 1
ATOM 1291 O O . SER A 1 168 ? -8.081 15.839 12.093 1.00 92.31 168 SER A O 1
ATOM 1293 N N . ASP A 1 169 ? -8.970 14.311 10.698 1.00 93.88 169 ASP A N 1
ATOM 1294 C CA . ASP A 1 169 ? -10.027 13.882 11.626 1.00 93.88 169 ASP A CA 1
ATOM 1295 C C . ASP A 1 169 ? -9.424 13.205 12.869 1.00 93.88 169 ASP A C 1
ATOM 1297 O O . ASP A 1 169 ? -9.836 13.485 13.994 1.00 93.88 169 ASP A O 1
ATOM 1301 N N . LEU A 1 170 ? -8.397 12.366 12.687 1.00 93.50 170 LEU A N 1
ATOM 1302 C CA . LEU A 1 170 ? -7.685 11.719 13.791 1.00 93.50 170 LEU A CA 1
ATOM 1303 C C . LEU A 1 170 ? -6.942 12.724 14.672 1.00 93.50 170 LEU A C 1
ATOM 1305 O O . LEU A 1 170 ? -6.941 12.577 15.888 1.00 93.50 170 LEU A O 1
ATOM 1309 N N . LEU A 1 171 ? -6.336 13.767 14.100 1.00 91.69 171 LEU A N 1
ATOM 1310 C CA . LEU A 1 171 ? -5.662 14.811 14.881 1.00 91.69 171 LEU A CA 1
ATOM 1311 C C . LEU A 1 171 ? -6.624 15.623 15.764 1.00 91.69 171 LEU A C 1
ATOM 1313 O O . LEU A 1 171 ? -6.174 16.252 16.718 1.00 91.69 171 LEU A O 1
ATOM 1317 N N . ALA A 1 172 ? -7.933 15.590 15.495 1.00 92.12 172 ALA A N 1
ATOM 1318 C CA . ALA A 1 172 ? -8.937 16.168 16.387 1.00 92.12 172 ALA A CA 1
ATOM 1319 C C . ALA A 1 172 ? -9.212 15.295 17.628 1.00 92.12 172 ALA A C 1
ATOM 1321 O O . ALA A 1 172 ? -9.817 15.767 18.591 1.00 92.12 172 ALA A O 1
ATOM 1322 N N . ILE A 1 173 ? -8.778 14.030 17.624 1.00 92.19 173 ILE A N 1
ATOM 1323 C CA . ILE A 1 173 ? -8.901 13.099 18.748 1.00 92.19 173 ILE A CA 1
ATOM 1324 C C . ILE A 1 173 ? -7.703 13.319 19.686 1.00 92.19 173 ILE A C 1
ATOM 1326 O O . ILE A 1 173 ? -6.569 13.043 19.282 1.00 92.19 173 ILE A O 1
ATOM 1330 N N . PRO A 1 174 ? -7.906 13.762 20.944 1.00 90.31 174 PRO A N 1
ATOM 1331 C CA . PRO A 1 174 ? -6.801 14.064 21.854 1.00 90.31 174 PRO A CA 1
ATOM 1332 C C . PRO A 1 174 ? -5.858 12.879 22.082 1.00 90.31 174 PRO A C 1
ATOM 1334 O O . PRO A 1 174 ? -4.646 13.063 22.167 1.00 90.31 174 PRO A O 1
ATOM 1337 N N . GLU A 1 175 ? -6.382 11.654 22.146 1.00 88.56 175 GLU A N 1
ATOM 1338 C CA . GLU A 1 175 ? -5.571 10.450 22.351 1.00 88.56 175 GLU A CA 1
ATOM 1339 C C . GLU A 1 175 ? -4.638 10.150 21.171 1.00 88.56 175 GLU A C 1
ATOM 1341 O O . GLU A 1 175 ? -3.551 9.622 21.381 1.00 88.56 175 GLU A O 1
ATOM 1346 N N . PHE A 1 176 ? -5.029 10.504 19.944 1.00 89.75 176 PHE A N 1
ATOM 1347 C CA . PHE A 1 176 ? -4.180 10.350 18.760 1.00 89.75 176 PHE A CA 1
ATOM 1348 C C . PHE A 1 176 ? -3.245 11.551 18.564 1.00 89.75 176 PHE A C 1
ATOM 1350 O O . PHE A 1 176 ? -2.073 11.404 18.203 1.00 89.75 176 PHE A O 1
ATOM 1357 N N . ALA A 1 177 ? -3.732 12.761 18.841 1.00 86.38 177 ALA A N 1
ATOM 1358 C CA . ALA A 1 177 ? -2.929 13.977 18.781 1.00 86.38 177 ALA A CA 1
ATOM 1359 C C . ALA A 1 177 ? -1.710 13.895 19.714 1.00 86.38 177 ALA A C 1
ATOM 1361 O O . ALA A 1 177 ? -0.604 14.240 19.296 1.00 86.38 177 ALA A O 1
ATOM 1362 N N . ASN A 1 178 ? -1.901 13.346 20.917 1.00 83.44 178 ASN A N 1
ATOM 1363 C CA . ASN A 1 178 ? -0.850 13.147 21.917 1.00 83.44 178 ASN A CA 1
ATOM 1364 C C . ASN A 1 178 ? -0.050 11.846 21.742 1.00 83.44 178 ASN A C 1
ATOM 1366 O O . ASN A 1 178 ? 0.882 11.617 22.503 1.00 83.44 178 ASN A O 1
ATOM 1370 N N . ALA A 1 179 ? -0.399 10.990 20.775 1.00 82.38 179 ALA A N 1
ATOM 1371 C CA . ALA A 1 179 ? 0.367 9.779 20.508 1.00 82.38 179 ALA A CA 1
ATOM 1372 C C . ALA A 1 179 ? 1.772 10.118 19.984 1.00 82.38 179 ALA A C 1
ATOM 1374 O O . ALA A 1 179 ? 1.929 11.064 19.195 1.00 82.38 179 ALA A O 1
ATOM 1375 N N . ASP A 1 180 ? 2.759 9.323 20.401 1.00 74.31 180 ASP A N 1
ATOM 1376 C CA . ASP A 1 180 ? 4.169 9.546 20.092 1.00 74.31 180 ASP A CA 1
ATOM 1377 C C . ASP A 1 180 ? 4.414 9.590 18.579 1.00 74.31 180 ASP A C 1
ATOM 1379 O O . ASP A 1 180 ? 3.958 8.735 17.805 1.00 74.31 180 ASP A O 1
ATOM 1383 N N . TYR A 1 181 ? 5.134 10.629 18.156 1.00 67.88 181 TYR A N 1
ATOM 1384 C CA . TYR A 1 181 ? 5.642 10.737 16.795 1.00 67.88 181 TYR A CA 1
ATOM 1385 C C . TYR A 1 181 ? 6.832 9.797 16.628 1.00 67.88 181 TYR A C 1
ATOM 1387 O O . TYR A 1 181 ? 7.696 9.727 17.501 1.00 67.88 181 TYR A O 1
ATOM 1395 N N . ILE A 1 182 ? 6.895 9.108 15.495 1.00 65.88 182 ILE A N 1
ATOM 1396 C CA . ILE A 1 182 ? 8.017 8.227 15.178 1.00 65.88 182 ILE A CA 1
ATOM 1397 C C . ILE A 1 182 ? 8.996 9.008 14.313 1.00 65.88 182 ILE A C 1
ATOM 1399 O O . ILE A 1 182 ? 8.617 9.511 13.255 1.00 65.88 182 ILE A O 1
ATOM 1403 N N . GLY A 1 183 ? 10.241 9.125 14.774 1.00 61.81 183 GLY A N 1
ATOM 1404 C CA . GLY A 1 183 ? 11.306 9.749 13.994 1.00 61.81 183 GLY A CA 1
ATOM 1405 C C . GLY A 1 183 ? 11.582 8.985 12.696 1.00 61.81 183 GLY A C 1
ATOM 1406 O O . GLY A 1 183 ? 11.372 7.776 12.627 1.00 61.81 183 GLY A O 1
ATOM 1407 N N . ASP A 1 184 ? 12.083 9.688 11.680 1.00 63.09 184 ASP A N 1
ATOM 1408 C CA . ASP A 1 184 ? 12.318 9.135 10.337 1.00 63.09 184 ASP A CA 1
ATOM 1409 C C . ASP A 1 184 ? 13.188 7.862 10.330 1.00 63.09 184 ASP A C 1
ATOM 1411 O O . ASP A 1 184 ? 13.008 7.016 9.459 1.00 63.09 184 ASP A O 1
ATOM 1415 N N . ASP A 1 185 ? 14.082 7.695 11.310 1.00 62.00 185 ASP A N 1
ATOM 1416 C CA . ASP A 1 185 ? 14.984 6.539 11.422 1.00 62.00 185 ASP A CA 1
ATOM 1417 C C . ASP A 1 185 ? 14.275 5.230 11.825 1.00 62.00 185 ASP A C 1
ATOM 1419 O O . ASP A 1 185 ? 14.792 4.140 11.577 1.00 62.00 185 ASP A O 1
ATOM 1423 N N . GLU A 1 186 ? 13.094 5.315 12.443 1.00 64.69 186 GLU A N 1
ATOM 1424 C CA . GLU A 1 186 ? 12.316 4.159 12.918 1.00 64.69 186 GLU A CA 1
ATOM 1425 C C . GLU A 1 186 ? 11.150 3.797 11.984 1.00 64.69 186 GLU A C 1
ATOM 1427 O O . GLU A 1 186 ? 10.401 2.843 12.233 1.00 64.69 186 GLU A O 1
ATOM 1432 N N . LEU A 1 187 ? 10.973 4.554 10.900 1.00 64.75 187 LEU A N 1
ATOM 1433 C CA . LEU A 1 187 ? 9.938 4.288 9.917 1.00 64.75 187 LEU A CA 1
ATOM 1434 C C . LEU A 1 187 ? 10.389 3.194 8.942 1.00 64.75 187 LEU A C 1
ATOM 1436 O O . LEU A 1 187 ? 11.530 3.194 8.482 1.00 64.75 187 LEU A O 1
ATOM 1440 N N . PRO A 1 188 ? 9.483 2.300 8.504 1.00 61.12 188 PRO A N 1
ATOM 1441 C CA . PRO A 1 188 ? 9.796 1.368 7.422 1.00 61.12 188 PRO A CA 1
ATOM 1442 C C . PRO A 1 188 ? 10.035 2.067 6.064 1.00 61.12 188 PRO A C 1
ATOM 1444 O O . PRO A 1 188 ? 10.351 1.389 5.085 1.00 61.12 188 PRO A O 1
ATOM 1447 N N . TRP A 1 189 ? 9.857 3.394 5.983 1.00 62.09 189 TRP A N 1
ATOM 1448 C CA . TRP A 1 189 ? 10.164 4.263 4.843 1.00 62.09 189 TRP A CA 1
ATOM 1449 C C . TRP A 1 189 ? 10.364 5.717 5.304 1.00 62.09 189 TRP A C 1
ATOM 1451 O O . TRP A 1 189 ? 9.746 6.155 6.269 1.00 62.09 189 TRP A O 1
ATOM 1461 N N . ASN A 1 190 ? 11.143 6.511 4.569 1.00 58.72 190 ASN A N 1
ATOM 1462 C CA . ASN A 1 190 ? 11.479 7.876 4.990 1.00 58.72 190 ASN A CA 1
ATOM 1463 C C . ASN A 1 190 ? 10.533 8.911 4.348 1.00 58.72 190 ASN A C 1
ATOM 1465 O O . ASN A 1 190 ? 10.061 8.726 3.223 1.00 58.72 190 ASN A O 1
ATOM 1469 N N . GLY A 1 191 ? 10.282 10.036 5.030 1.00 60.34 191 GLY A N 1
ATOM 1470 C CA . GLY A 1 191 ? 9.619 11.204 4.431 1.00 60.34 191 GLY A CA 1
ATOM 1471 C C . GLY A 1 191 ? 8.088 11.255 4.532 1.00 60.34 191 GLY A C 1
ATOM 1472 O O . GLY A 1 191 ? 7.436 11.914 3.718 1.00 60.34 191 GLY A O 1
ATOM 1473 N N . THR A 1 192 ? 7.473 10.586 5.512 1.00 65.88 192 THR A N 1
ATOM 1474 C CA . THR A 1 192 ? 6.051 10.798 5.832 1.00 65.88 192 THR A CA 1
ATOM 1475 C C . THR A 1 192 ? 5.821 10.836 7.337 1.00 65.88 192 THR A C 1
ATOM 1477 O O . THR A 1 192 ? 6.559 10.220 8.091 1.00 65.88 192 THR A O 1
ATOM 1480 N N . GLN A 1 193 ? 4.779 11.547 7.770 1.00 75.06 193 GLN A N 1
ATOM 1481 C CA . GLN A 1 193 ? 4.394 11.558 9.177 1.00 75.06 193 GLN A CA 1
ATOM 1482 C C . GLN A 1 193 ? 3.794 10.204 9.552 1.00 75.06 193 GLN A C 1
ATOM 1484 O O . GLN A 1 193 ? 2.830 9.768 8.923 1.00 75.06 193 GLN A O 1
ATOM 1489 N N . ALA A 1 194 ? 4.321 9.569 10.593 1.00 85.06 194 ALA A N 1
ATOM 1490 C CA . ALA A 1 194 ? 3.702 8.396 11.187 1.00 85.06 194 ALA A CA 1
ATOM 1491 C C . ALA A 1 194 ? 3.601 8.538 12.702 1.00 85.06 194 ALA A C 1
ATOM 1493 O O . ALA A 1 194 ? 4.406 9.216 13.344 1.00 85.06 194 ALA A O 1
ATOM 1494 N N . LYS A 1 195 ? 2.605 7.867 13.271 1.00 88.56 195 LYS A N 1
ATOM 1495 C CA . LYS A 1 195 ? 2.399 7.787 14.718 1.00 88.56 195 LYS A CA 1
ATOM 1496 C C . LYS A 1 195 ? 2.124 6.347 15.122 1.00 88.56 195 LYS A C 1
ATOM 1498 O O . LYS A 1 195 ? 1.456 5.624 14.378 1.00 88.56 195 LYS A O 1
ATOM 1503 N N . ARG A 1 196 ? 2.595 5.933 16.302 1.00 89.25 196 ARG A N 1
ATOM 1504 C CA . ARG A 1 196 ? 2.141 4.672 16.912 1.00 89.25 196 ARG A CA 1
ATOM 1505 C C . ARG A 1 196 ? 0.924 4.949 17.771 1.00 89.25 196 ARG A C 1
ATOM 1507 O O . ARG A 1 196 ? 0.990 5.744 18.700 1.00 89.25 196 ARG A O 1
ATOM 1514 N N . TRP A 1 197 ? -0.180 4.274 17.486 1.00 91.12 197 TRP A N 1
ATOM 1515 C CA . TRP A 1 197 ? -1.384 4.362 18.306 1.00 91.12 197 TRP A CA 1
ATOM 1516 C C . TRP A 1 197 ? -2.144 3.039 18.263 1.00 91.12 197 TRP A C 1
ATOM 1518 O O . TRP A 1 197 ? -2.276 2.435 17.198 1.00 91.12 197 TRP A O 1
ATOM 1528 N N . LEU A 1 198 ? -2.619 2.576 19.426 1.00 89.88 198 LEU A N 1
ATOM 1529 C CA . LEU A 1 198 ? -3.357 1.313 19.579 1.00 89.88 198 LEU A CA 1
ATOM 1530 C C . LEU A 1 198 ? -2.638 0.088 18.964 1.00 89.88 198 LEU A C 1
ATOM 1532 O O . LEU A 1 198 ? -3.263 -0.747 18.318 1.00 89.88 198 LEU A O 1
ATOM 1536 N N . GLY A 1 199 ? -1.311 0.006 19.125 1.00 87.19 199 GLY A N 1
ATOM 1537 C CA . GLY A 1 199 ? -0.502 -1.122 18.636 1.00 87.19 199 GLY A CA 1
ATOM 1538 C C . GLY A 1 199 ? -0.184 -1.099 17.134 1.00 87.19 199 GLY A C 1
ATOM 1539 O O . GLY A 1 199 ? 0.537 -1.967 16.649 1.00 87.19 199 GLY A O 1
ATOM 1540 N N . ALA A 1 200 ? -0.655 -0.092 16.388 1.00 91.75 200 ALA A N 1
ATOM 1541 C CA . ALA A 1 200 ? -0.422 0.023 14.949 1.00 91.75 200 ALA A CA 1
ATOM 1542 C C . ALA A 1 200 ? 0.397 1.255 14.556 1.00 91.75 200 ALA A C 1
ATOM 1544 O O . ALA A 1 200 ? 0.376 2.290 15.229 1.00 91.75 200 ALA A O 1
ATOM 1545 N N . LEU A 1 201 ? 1.096 1.140 13.427 1.00 92.00 201 LEU A N 1
ATOM 1546 C CA . LEU A 1 201 ? 1.749 2.247 12.739 1.00 92.00 201 LEU A CA 1
ATOM 1547 C C . LEU A 1 201 ? 0.741 2.957 11.823 1.00 92.00 201 LEU A C 1
ATOM 1549 O O . LEU A 1 201 ? 0.346 2.411 10.792 1.00 92.00 201 LEU A O 1
ATOM 1553 N N . TRP A 1 202 ? 0.338 4.172 12.188 1.00 93.06 202 TRP A N 1
ATOM 1554 C CA . TRP A 1 202 ? -0.634 4.980 11.449 1.00 93.06 202 TRP A CA 1
ATOM 1555 C C . TRP A 1 202 ? 0.051 5.908 10.472 1.00 93.06 202 TRP A C 1
ATOM 1557 O O . TRP A 1 202 ? 0.910 6.687 10.888 1.00 93.06 202 TRP A O 1
ATOM 1567 N N . THR A 1 203 ? -0.368 5.877 9.204 1.00 90.94 203 THR A N 1
ATOM 1568 C CA . THR A 1 203 ? 0.259 6.674 8.143 1.00 90.94 203 THR A CA 1
ATOM 1569 C C . THR A 1 203 ? -0.731 7.220 7.113 1.00 90.94 203 THR A C 1
ATOM 1571 O O . THR A 1 203 ? -1.663 6.517 6.708 1.00 90.94 203 THR A O 1
ATOM 1574 N N . PRO A 1 204 ? -0.556 8.479 6.668 1.00 91.88 204 PRO A N 1
ATOM 1575 C CA . PRO A 1 204 ? -1.382 9.067 5.632 1.00 91.88 204 PRO A CA 1
ATOM 1576 C C . PRO A 1 204 ? -0.905 8.656 4.230 1.00 91.88 204 PRO A C 1
ATOM 1578 O O . PRO A 1 204 ? 0.290 8.651 3.915 1.00 91.88 204 PRO A O 1
ATOM 1581 N N . HIS A 1 205 ? -1.854 8.372 3.342 1.00 91.62 205 HIS A N 1
ATOM 1582 C CA . HIS A 1 205 ? -1.604 7.971 1.963 1.00 91.62 205 HIS A CA 1
ATOM 1583 C C . HIS A 1 205 ? -2.579 8.660 1.000 1.00 91.62 205 HIS A C 1
ATOM 1585 O O . HIS A 1 205 ? -3.791 8.677 1.207 1.00 91.62 205 HIS A O 1
ATOM 1591 N N . SER A 1 206 ? -2.053 9.242 -0.080 1.00 89.19 206 SER A N 1
ATOM 1592 C CA . SER A 1 206 ? -2.847 9.996 -1.063 1.00 89.19 206 SER A CA 1
ATOM 1593 C C . SER A 1 206 ? -3.512 9.115 -2.124 1.00 89.19 206 SER A C 1
ATOM 1595 O O . SER A 1 206 ? -4.511 9.523 -2.706 1.00 89.19 206 SER A O 1
ATOM 1597 N N . GLY A 1 207 ? -2.980 7.917 -2.371 1.00 89.75 207 GLY A N 1
ATOM 1598 C CA . GLY A 1 207 ? -3.452 6.999 -3.414 1.00 89.75 207 GLY A CA 1
ATOM 1599 C C . GLY A 1 207 ? -4.523 5.995 -2.978 1.00 89.75 207 GLY A C 1
ATOM 1600 O O . GLY A 1 207 ? -4.741 5.027 -3.691 1.00 89.75 207 GLY A O 1
ATOM 1601 N N . LEU A 1 208 ? -5.146 6.162 -1.806 1.00 94.44 208 LEU A N 1
ATOM 1602 C CA . LEU A 1 208 ? -6.206 5.249 -1.352 1.00 94.44 208 LEU A CA 1
ATOM 1603 C C . LEU A 1 208 ? -7.470 5.375 -2.209 1.00 94.44 208 LEU A C 1
ATOM 1605 O O . LEU A 1 208 ? -7.813 6.475 -2.641 1.00 94.44 208 LEU A O 1
ATOM 1609 N N . THR A 1 209 ? -8.219 4.288 -2.378 1.00 95.31 209 THR A N 1
ATOM 1610 C CA . THR A 1 209 ? -9.466 4.281 -3.152 1.00 95.31 209 THR A CA 1
ATOM 1611 C C . THR A 1 209 ? -10.515 5.225 -2.560 1.00 95.31 209 THR A C 1
ATOM 1613 O O . THR A 1 209 ? -10.775 5.232 -1.353 1.00 95.31 209 THR A O 1
ATOM 1616 N N . LYS A 1 210 ? -11.134 6.037 -3.425 1.00 94.12 210 LYS A N 1
ATOM 1617 C CA . LYS A 1 210 ? -12.309 6.857 -3.106 1.00 94.12 210 LYS A CA 1
ATOM 1618 C C . LYS A 1 210 ? -13.429 6.526 -4.077 1.00 94.12 210 LYS A C 1
ATOM 1620 O O . LYS A 1 210 ? -13.318 6.793 -5.269 1.00 94.12 210 LYS A O 1
ATOM 1625 N N . ALA A 1 211 ? -14.505 5.955 -3.552 1.00 92.69 211 ALA A N 1
ATOM 1626 C CA . ALA A 1 211 ? -15.716 5.669 -4.303 1.00 92.69 211 ALA A CA 1
ATOM 1627 C C . ALA A 1 211 ? -16.774 6.714 -3.943 1.00 92.69 211 ALA A C 1
ATOM 1629 O O . ALA A 1 211 ? -17.232 6.769 -2.800 1.00 92.69 211 ALA A O 1
ATOM 1630 N N . SER A 1 212 ? -17.168 7.543 -4.914 1.00 92.12 212 SER A N 1
ATOM 1631 C CA . SER A 1 212 ? -18.036 8.700 -4.666 1.00 92.12 212 SER A CA 1
ATOM 1632 C C . SER A 1 212 ? -17.430 9.612 -3.580 1.00 92.12 212 SER A C 1
ATOM 1634 O O . SER A 1 212 ? -16.288 10.054 -3.710 1.00 92.12 212 SER A O 1
ATOM 1636 N N . SER A 1 213 ? -18.146 9.874 -2.490 1.00 94.12 213 SER A N 1
ATOM 1637 C CA . SER A 1 213 ? -17.663 10.633 -1.336 1.00 94.12 213 SER A CA 1
ATOM 1638 C C . SER A 1 213 ? -17.002 9.770 -0.257 1.00 94.12 213 SER A C 1
ATOM 1640 O O . SER A 1 213 ? -16.676 10.292 0.800 1.00 94.12 213 SER A O 1
ATOM 1642 N N . ILE A 1 214 ? -16.790 8.468 -0.469 1.00 95.12 214 ILE A N 1
ATOM 1643 C CA . ILE A 1 214 ? -16.301 7.559 0.577 1.00 95.12 214 ILE A CA 1
ATOM 1644 C C . ILE A 1 214 ? -14.853 7.160 0.296 1.00 95.12 214 ILE A C 1
ATOM 1646 O O . ILE A 1 214 ? -14.566 6.480 -0.690 1.00 95.12 214 ILE A O 1
ATOM 1650 N N . ARG A 1 215 ? -13.944 7.536 1.196 1.00 96.06 215 ARG A N 1
ATOM 1651 C CA . ARG A 1 215 ? -12.550 7.084 1.223 1.00 96.06 215 ARG A CA 1
ATOM 1652 C C . ARG A 1 215 ? -12.437 5.756 1.951 1.00 96.06 215 ARG A C 1
ATOM 1654 O O . ARG A 1 215 ? -13.001 5.591 3.036 1.00 96.06 215 ARG A O 1
ATOM 1661 N N . TYR A 1 216 ? -11.677 4.825 1.394 1.00 96.00 216 TYR A N 1
ATOM 1662 C CA . TYR A 1 216 ? -11.387 3.563 2.060 1.00 96.00 216 TYR A CA 1
ATOM 1663 C C . TYR A 1 216 ? -10.055 3.662 2.792 1.00 96.00 216 TYR A C 1
ATOM 1665 O O . TYR A 1 216 ? -9.014 3.898 2.187 1.00 96.00 216 TYR A O 1
ATOM 1673 N N . CYS A 1 217 ? -10.114 3.538 4.113 1.00 96.69 217 CYS A N 1
ATOM 1674 C CA . CYS A 1 217 ? -8.949 3.446 4.981 1.00 96.69 217 CYS A CA 1
ATOM 1675 C C . CYS A 1 217 ? -8.826 2.011 5.491 1.00 96.69 217 CYS A C 1
ATOM 1677 O O . CYS A 1 217 ? -9.827 1.299 5.580 1.00 96.69 217 CYS A O 1
ATOM 1679 N N . TYR A 1 218 ? -7.622 1.588 5.854 1.00 97.31 218 TYR A N 1
ATOM 1680 C CA . TYR A 1 218 ? -7.352 0.194 6.196 1.00 97.31 218 TYR A CA 1
ATOM 1681 C C . TYR A 1 218 ? -6.576 0.086 7.491 1.00 97.31 218 TYR A C 1
ATOM 1683 O O . TYR A 1 218 ? -5.684 0.889 7.743 1.00 97.31 218 TYR A O 1
ATOM 1691 N N . TRP A 1 219 ? -6.888 -0.941 8.271 1.00 97.00 219 TRP A N 1
ATOM 1692 C CA . TRP A 1 219 ? -6.061 -1.426 9.363 1.00 97.00 219 TRP A CA 1
ATOM 1693 C C . TRP A 1 219 ? -5.795 -2.903 9.121 1.00 97.00 219 TRP A C 1
ATOM 1695 O O . TRP A 1 219 ? -6.727 -3.701 9.046 1.00 97.00 219 TRP A O 1
ATOM 1705 N N . PHE A 1 220 ? -4.533 -3.268 8.946 1.00 96.56 220 PHE A N 1
ATOM 1706 C CA . PHE A 1 220 ? -4.152 -4.633 8.628 1.00 96.56 220 PHE A CA 1
ATOM 1707 C C . PHE A 1 220 ? -2.851 -5.051 9.299 1.00 96.56 220 PHE A C 1
ATOM 1709 O O . PHE A 1 220 ? -2.087 -4.229 9.800 1.00 96.56 220 PHE A O 1
ATOM 1716 N N . HIS A 1 221 ? -2.604 -6.353 9.295 1.00 95.50 221 HIS A N 1
ATOM 1717 C CA . HIS A 1 221 ? -1.354 -6.949 9.739 1.00 95.50 221 HIS A CA 1
ATOM 1718 C C . HIS A 1 221 ? -0.475 -7.343 8.547 1.00 95.50 221 HIS A C 1
ATOM 1720 O O . HIS A 1 221 ? -0.982 -7.784 7.511 1.00 95.50 221 HIS A O 1
ATOM 1726 N N . LYS A 1 222 ? 0.848 -7.258 8.696 1.00 94.31 222 LYS A N 1
ATOM 1727 C CA . LYS A 1 222 ? 1.831 -7.559 7.638 1.00 94.31 222 LYS A CA 1
ATOM 1728 C C . LYS A 1 222 ? 1.642 -8.910 6.959 1.00 94.31 222 LYS A C 1
ATOM 1730 O O . LYS A 1 222 ? 1.877 -9.049 5.761 1.00 94.31 222 LYS A O 1
ATOM 1735 N N . THR A 1 223 ? 1.233 -9.923 7.720 1.00 93.06 223 THR A N 1
ATOM 1736 C CA . THR A 1 223 ? 1.039 -11.290 7.209 1.00 93.06 223 THR A CA 1
ATOM 1737 C C . THR A 1 223 ? -0.234 -11.461 6.384 1.00 93.06 223 THR A C 1
ATOM 1739 O O . THR A 1 223 ? -0.354 -12.469 5.686 1.00 93.06 223 THR A O 1
ATOM 1742 N N . ALA A 1 224 ? -1.163 -10.505 6.446 1.00 94.94 224 ALA A N 1
ATOM 1743 C CA . ALA A 1 224 ? -2.452 -10.587 5.775 1.00 94.94 224 ALA A CA 1
ATOM 1744 C C . ALA A 1 224 ? -2.350 -10.324 4.268 1.00 94.94 224 ALA A C 1
ATOM 1746 O O . ALA A 1 224 ? -3.131 -10.880 3.501 1.00 94.94 224 ALA A O 1
ATOM 1747 N N . ILE A 1 225 ? -1.366 -9.530 3.833 1.00 96.56 225 ILE A N 1
ATOM 1748 C CA . ILE A 1 225 ? -1.130 -9.204 2.423 1.00 96.56 225 ILE A CA 1
ATOM 1749 C C . ILE A 1 225 ? 0.215 -9.765 1.967 1.00 96.56 225 ILE A C 1
ATOM 1751 O O . ILE A 1 225 ? 1.240 -9.620 2.636 1.00 96.56 225 ILE A O 1
ATOM 1755 N N . GLY A 1 226 ? 0.203 -10.399 0.798 1.00 95.94 226 GLY A N 1
ATOM 1756 C CA . GLY A 1 226 ? 1.386 -10.881 0.101 1.00 95.94 226 GLY A CA 1
ATOM 1757 C C . GLY A 1 226 ? 1.761 -9.958 -1.045 1.00 95.94 226 GLY A C 1
ATOM 1758 O O . GLY A 1 226 ? 0.898 -9.510 -1.800 1.00 95.94 226 GLY A O 1
ATOM 1759 N N . HIS A 1 227 ? 3.055 -9.716 -1.210 1.00 96.44 227 HIS A N 1
ATOM 1760 C CA . HIS A 1 227 ? 3.615 -9.022 -2.359 1.00 96.44 227 HIS A CA 1
ATOM 1761 C C . HIS A 1 227 ? 4.705 -9.875 -3.010 1.00 96.44 227 HIS A C 1
ATOM 1763 O O . HIS A 1 227 ? 5.666 -10.307 -2.370 1.00 96.44 227 HIS A O 1
ATOM 1769 N N . ALA A 1 228 ? 4.513 -10.164 -4.289 1.00 96.62 228 ALA A N 1
ATOM 1770 C CA . ALA A 1 228 ? 5.352 -11.024 -5.101 1.00 96.62 228 ALA A CA 1
ATOM 1771 C C . ALA A 1 228 ? 6.177 -10.169 -6.062 1.00 96.62 228 ALA A C 1
ATOM 1773 O O . ALA A 1 228 ? 5.624 -9.322 -6.758 1.00 96.62 228 ALA A O 1
ATOM 1774 N N . ILE A 1 229 ? 7.486 -10.408 -6.121 1.00 95.25 229 ILE A N 1
ATOM 1775 C CA . ILE A 1 229 ? 8.411 -9.683 -6.992 1.00 95.25 229 ILE A CA 1
ATOM 1776 C C . ILE A 1 229 ? 9.176 -10.687 -7.849 1.00 95.25 229 ILE A C 1
ATOM 1778 O O . ILE A 1 229 ? 9.969 -11.481 -7.338 1.00 95.25 229 ILE A O 1
ATOM 1782 N N . GLY A 1 230 ? 8.932 -10.645 -9.155 1.00 93.12 230 GLY A N 1
ATOM 1783 C CA . GLY A 1 230 ? 9.655 -11.425 -10.160 1.00 93.12 230 GLY A CA 1
ATOM 1784 C C . GLY A 1 230 ? 10.924 -10.697 -10.581 1.00 93.12 230 GLY A C 1
ATOM 1785 O O . GLY A 1 230 ? 12.023 -11.240 -10.501 1.00 93.12 230 GLY A O 1
ATOM 1786 N N . SER A 1 231 ? 10.780 -9.414 -10.915 1.00 92.19 231 SER A N 1
ATOM 1787 C CA . SER A 1 231 ? 11.896 -8.487 -11.096 1.00 92.19 231 SER A CA 1
ATOM 1788 C C . SER A 1 231 ? 11.600 -7.192 -10.360 1.00 92.19 231 SER A C 1
ATOM 1790 O O . SER A 1 231 ? 10.553 -6.578 -10.572 1.00 92.19 231 SER A O 1
ATOM 1792 N N . ASP A 1 232 ? 12.550 -6.759 -9.532 1.00 88.75 232 ASP A N 1
ATOM 1793 C CA . ASP A 1 232 ? 12.535 -5.405 -8.979 1.00 88.75 232 ASP A CA 1
ATOM 1794 C C . ASP A 1 232 ? 12.731 -4.368 -10.103 1.00 88.75 232 ASP A C 1
ATOM 1796 O O . ASP A 1 232 ? 13.032 -4.735 -11.248 1.00 88.75 232 ASP A O 1
ATOM 1800 N N . VAL A 1 233 ? 12.551 -3.087 -9.774 1.00 87.50 233 VAL A N 1
ATOM 1801 C CA . VAL A 1 233 ? 12.678 -1.981 -10.727 1.00 87.50 233 VAL A CA 1
ATOM 1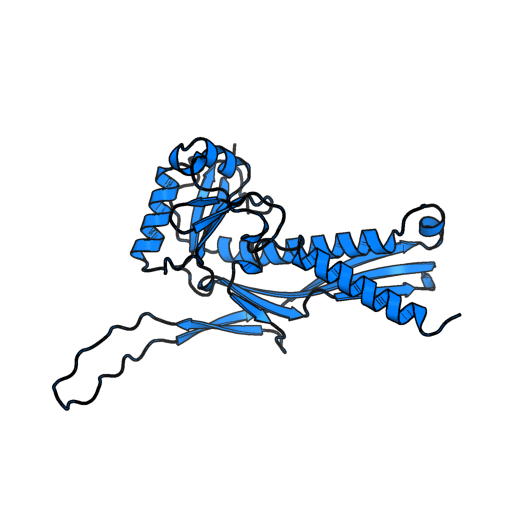802 C C . VAL A 1 233 ? 14.053 -1.992 -11.377 1.00 87.50 233 VAL A C 1
ATOM 1804 O O . VAL A 1 233 ? 15.086 -1.956 -10.703 1.00 87.50 233 VAL A O 1
ATOM 1807 N N . LYS A 1 234 ? 14.043 -2.015 -12.707 1.00 87.75 234 LYS A N 1
ATOM 1808 C CA . LYS A 1 234 ? 15.213 -1.876 -13.568 1.00 87.75 234 LYS A CA 1
ATOM 1809 C C . LYS A 1 234 ? 14.995 -0.720 -14.522 1.00 87.75 234 LYS A C 1
ATOM 1811 O O . LYS A 1 234 ? 13.890 -0.539 -15.029 1.00 87.75 234 LYS A O 1
ATOM 1816 N N . THR A 1 235 ? 16.069 0.002 -14.802 1.00 87.19 235 THR A N 1
ATOM 1817 C CA . THR A 1 235 ? 16.070 1.076 -15.791 1.00 87.19 235 THR A CA 1
ATOM 1818 C C . THR A 1 235 ? 17.044 0.740 -16.898 1.00 87.19 235 THR A C 1
ATOM 1820 O O . THR A 1 235 ? 18.192 0.367 -16.635 1.00 87.19 235 THR A O 1
ATOM 1823 N N . ASP A 1 236 ? 16.572 0.897 -18.124 1.00 88.31 236 ASP A N 1
ATOM 1824 C CA . ASP A 1 236 ? 17.368 0.788 -19.332 1.00 88.31 236 ASP A CA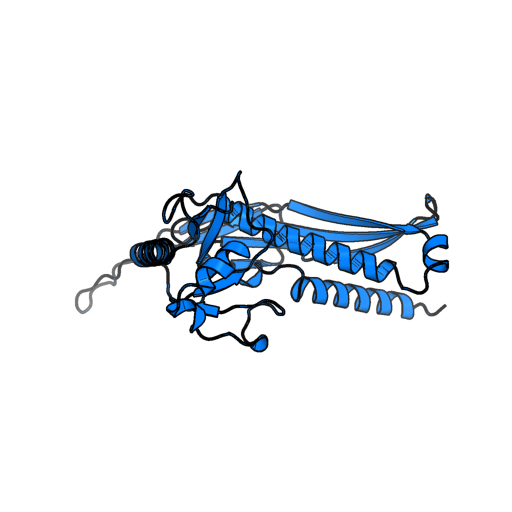 1
ATOM 1825 C C . ASP A 1 236 ? 17.271 2.082 -20.138 1.00 88.31 236 ASP A C 1
ATOM 1827 O O . ASP A 1 236 ? 16.229 2.743 -20.150 1.00 88.31 236 ASP A O 1
ATOM 1831 N N . ILE A 1 237 ? 18.374 2.456 -20.779 1.00 88.19 237 ILE A N 1
ATOM 1832 C CA . ILE A 1 237 ? 18.438 3.622 -21.653 1.00 88.19 237 ILE A CA 1
ATOM 1833 C C . ILE A 1 237 ? 19.101 3.204 -22.953 1.00 88.19 237 ILE A C 1
ATOM 1835 O O . ILE A 1 237 ? 20.276 2.840 -22.968 1.00 88.19 237 ILE A O 1
ATOM 1839 N N . THR A 1 238 ? 18.367 3.313 -24.054 1.00 90.69 238 THR A N 1
ATOM 1840 C CA . THR A 1 238 ? 18.843 2.908 -25.378 1.00 90.69 238 THR A CA 1
ATOM 1841 C C . THR A 1 238 ? 18.714 4.053 -26.375 1.00 90.69 238 THR A C 1
ATOM 1843 O O . THR A 1 238 ? 17.725 4.784 -26.375 1.00 90.69 238 THR A O 1
ATOM 1846 N N . TRP A 1 239 ? 19.715 4.217 -27.240 1.00 90.00 239 TRP A N 1
ATOM 1847 C CA . TRP A 1 239 ? 19.650 5.151 -28.363 1.00 90.00 239 TRP A CA 1
ATOM 1848 C C . TRP A 1 239 ? 18.877 4.544 -29.536 1.00 90.00 239 TRP A C 1
ATOM 1850 O O . TRP A 1 239 ? 19.160 3.419 -29.951 1.00 90.00 239 TRP A O 1
ATOM 1860 N N . HIS A 1 240 ? 17.963 5.318 -30.116 1.00 92.12 240 HIS A N 1
ATOM 1861 C CA . HIS A 1 240 ? 17.189 4.933 -31.293 1.00 92.12 240 HIS A CA 1
ATOM 1862 C C . HIS A 1 240 ? 17.462 5.904 -32.440 1.00 92.12 240 HIS A C 1
ATOM 1864 O O . HIS A 1 240 ? 16.989 7.042 -32.455 1.00 92.12 240 HIS A O 1
ATOM 1870 N N . GLY A 1 241 ? 18.256 5.443 -33.410 1.00 88.75 241 GLY A N 1
ATOM 1871 C CA . GLY A 1 241 ? 18.703 6.263 -34.538 1.00 88.75 241 GLY A CA 1
ATOM 1872 C C . GLY A 1 241 ? 17.578 6.694 -35.481 1.00 88.75 241 GLY A C 1
ATOM 1873 O O . GLY A 1 241 ? 17.676 7.758 -36.079 1.00 88.75 241 GLY A O 1
ATOM 1874 N N . ASP A 1 242 ? 16.495 5.920 -35.569 1.00 90.88 242 ASP A N 1
ATOM 1875 C CA . ASP A 1 242 ? 15.279 6.267 -36.316 1.00 90.88 242 ASP A CA 1
ATOM 1876 C C . ASP A 1 242 ? 14.535 7.467 -35.714 1.00 90.88 242 ASP A C 1
ATOM 1878 O O . ASP A 1 242 ? 13.822 8.166 -36.430 1.00 90.88 242 ASP A O 1
ATOM 1882 N N . ARG A 1 243 ? 14.725 7.727 -34.416 1.00 87.31 243 ARG A N 1
ATOM 1883 C CA . ARG A 1 243 ? 14.096 8.840 -33.691 1.00 87.31 243 ARG A CA 1
ATOM 1884 C C . ARG A 1 243 ? 15.061 9.950 -33.294 1.00 87.31 243 ARG A C 1
ATOM 1886 O O . ARG A 1 243 ? 14.606 10.944 -32.753 1.00 87.31 243 ARG A O 1
ATOM 1893 N N . ALA A 1 244 ? 16.366 9.773 -33.518 1.00 89.75 244 ALA A N 1
ATOM 1894 C CA . ALA A 1 244 ? 17.414 10.655 -32.996 1.00 89.75 244 ALA A CA 1
ATOM 1895 C C . ALA A 1 244 ? 17.242 10.979 -31.490 1.00 89.75 244 ALA A C 1
ATOM 1897 O O . ALA A 1 244 ? 17.546 12.083 -31.028 1.00 89.75 244 ALA A O 1
ATOM 1898 N N . ALA A 1 245 ? 16.759 9.993 -30.726 1.00 89.88 245 ALA A N 1
ATOM 1899 C CA . ALA A 1 245 ? 16.333 10.143 -29.341 1.00 89.88 245 ALA A CA 1
ATOM 1900 C C . ALA A 1 245 ? 16.759 8.942 -28.486 1.00 89.88 245 ALA A C 1
ATOM 1902 O O . ALA A 1 245 ? 16.974 7.829 -28.978 1.00 89.88 245 ALA A O 1
ATOM 1903 N N . ASN A 1 246 ? 16.844 9.165 -27.179 1.00 89.62 246 ASN A N 1
ATOM 1904 C CA . ASN A 1 246 ? 17.057 8.125 -26.184 1.00 89.62 246 ASN A CA 1
ATOM 1905 C C . ASN A 1 246 ? 15.716 7.650 -25.624 1.00 89.62 246 ASN A C 1
ATOM 1907 O O . ASN A 1 246 ? 14.926 8.461 -25.144 1.00 89.62 246 ASN A O 1
ATOM 1911 N N . PHE A 1 247 ? 15.481 6.340 -25.639 1.00 91.06 247 PHE A N 1
ATOM 1912 C CA . PHE A 1 247 ? 14.369 5.725 -24.924 1.00 91.06 247 PHE A CA 1
ATOM 1913 C C . PHE A 1 247 ? 14.818 5.356 -23.519 1.00 91.06 247 PHE A C 1
ATOM 1915 O O . PHE A 1 247 ? 15.808 4.642 -23.358 1.00 91.06 247 PHE A O 1
ATOM 1922 N N . ILE A 1 248 ? 14.102 5.836 -22.510 1.00 89.81 248 ILE A N 1
ATOM 1923 C CA . ILE A 1 248 ? 14.363 5.535 -21.103 1.00 89.81 248 ILE A CA 1
ATOM 1924 C C . ILE A 1 248 ? 13.207 4.687 -20.614 1.00 89.81 248 ILE A C 1
ATOM 1926 O O . ILE A 1 248 ? 12.087 5.176 -20.513 1.00 89.81 248 ILE A O 1
ATOM 1930 N N . ASN A 1 249 ? 13.475 3.424 -20.305 1.00 91.19 249 ASN A N 1
ATOM 1931 C CA . ASN A 1 249 ? 12.463 2.471 -19.882 1.00 91.19 249 ASN A CA 1
ATOM 1932 C C . ASN A 1 249 ? 12.718 2.018 -18.449 1.00 91.19 249 ASN A C 1
ATOM 1934 O O . ASN A 1 249 ? 13.728 1.375 -18.164 1.00 91.19 249 ASN A O 1
ATOM 1938 N N . ASN A 1 250 ? 11.780 2.314 -17.555 1.00 90.44 250 ASN A N 1
ATOM 1939 C CA . ASN A 1 250 ? 11.727 1.700 -16.237 1.00 90.44 250 ASN A CA 1
ATOM 1940 C C . ASN A 1 250 ? 10.754 0.531 -16.287 1.00 90.44 250 ASN A C 1
ATOM 1942 O O . ASN A 1 250 ? 9.623 0.688 -16.737 1.00 90.44 250 ASN A O 1
ATOM 1946 N N . MET A 1 251 ? 11.163 -0.627 -15.790 1.00 92.50 251 MET A N 1
ATOM 1947 C CA . MET A 1 251 ? 10.349 -1.836 -15.831 1.00 92.50 251 MET A CA 1
ATOM 1948 C C . MET A 1 251 ? 10.434 -2.624 -14.528 1.00 92.50 251 MET A C 1
ATOM 1950 O O . MET A 1 251 ? 11.470 -2.628 -13.861 1.00 92.50 251 MET A O 1
ATOM 1954 N N . MET A 1 252 ? 9.350 -3.308 -14.173 1.00 94.12 252 MET A N 1
ATOM 1955 C CA . MET A 1 252 ? 9.286 -4.236 -13.040 1.00 94.12 252 MET A CA 1
ATOM 1956 C C . MET A 1 252 ? 8.265 -5.345 -13.304 1.00 94.12 252 MET A C 1
ATOM 1958 O O . MET A 1 252 ? 7.368 -5.177 -14.125 1.00 94.12 252 MET A O 1
ATOM 1962 N N . SER A 1 253 ? 8.376 -6.453 -12.572 1.00 95.44 253 SER A N 1
ATOM 1963 C CA . SER A 1 253 ? 7.405 -7.552 -12.614 1.00 95.44 253 SER A CA 1
ATOM 1964 C C . SER A 1 253 ? 6.976 -7.903 -11.199 1.00 95.44 253 SER A C 1
ATOM 1966 O O . SER A 1 253 ? 7.809 -8.319 -10.382 1.00 95.44 253 SER A O 1
ATOM 1968 N N . GLN A 1 254 ? 5.704 -7.667 -10.882 1.00 95.75 254 GLN A N 1
ATOM 1969 C CA . GLN A 1 254 ? 5.187 -7.739 -9.516 1.00 95.75 254 GLN A CA 1
ATOM 1970 C C . GLN A 1 254 ? 3.724 -8.189 -9.461 1.00 95.75 254 GLN A C 1
ATOM 1972 O O . GLN A 1 254 ? 2.990 -8.112 -10.443 1.00 95.75 254 GLN A O 1
ATOM 1977 N N . GLY A 1 255 ? 3.296 -8.639 -8.285 1.00 96.25 255 GLY A N 1
ATOM 1978 C CA . GLY A 1 255 ? 1.915 -9.000 -7.977 1.00 96.25 255 GLY A CA 1
ATOM 1979 C C . GLY A 1 255 ? 1.600 -8.813 -6.494 1.00 96.25 255 GLY A C 1
ATOM 1980 O O . GLY A 1 255 ? 2.502 -8.698 -5.660 1.00 96.25 255 GLY A O 1
ATOM 1981 N N . SER A 1 256 ? 0.318 -8.777 -6.137 1.00 97.12 256 SER A N 1
ATOM 1982 C CA . SER A 1 256 ? -0.119 -8.790 -4.738 1.00 97.12 256 SER A CA 1
ATOM 1983 C C . SER A 1 256 ? -1.350 -9.673 -4.565 1.00 97.12 256 SER A C 1
ATOM 1985 O O . SER A 1 256 ? -2.158 -9.792 -5.483 1.00 97.12 256 SER A O 1
ATOM 1987 N N . CYS A 1 257 ? -1.491 -10.292 -3.391 1.00 96.88 257 CYS A N 1
ATOM 1988 C CA . CYS A 1 257 ? -2.640 -11.121 -3.034 1.00 96.88 257 CYS A CA 1
ATOM 1989 C C . CYS A 1 257 ? -3.064 -10.902 -1.574 1.00 96.88 257 CYS A C 1
ATOM 1991 O O . CYS A 1 257 ? -2.215 -10.730 -0.691 1.00 96.88 257 CYS A O 1
ATOM 1993 N N . LEU A 1 258 ? -4.363 -11.003 -1.297 1.00 96.44 258 LEU A N 1
ATOM 1994 C CA . LEU A 1 258 ? -4.888 -11.115 0.064 1.00 96.44 258 LEU A CA 1
ATOM 1995 C C . LEU A 1 258 ? -4.695 -12.549 0.590 1.00 96.44 258 LEU A C 1
ATOM 1997 O O . LEU A 1 258 ? -5.356 -13.478 0.137 1.00 96.44 258 LEU A O 1
ATOM 2001 N N . ILE A 1 259 ? -3.769 -12.732 1.536 1.00 95.12 259 ILE A N 1
ATOM 2002 C CA . ILE A 1 259 ? -3.437 -14.036 2.136 1.00 95.12 259 ILE A CA 1
ATOM 2003 C C . ILE A 1 259 ? -4.464 -14.405 3.204 1.00 95.12 259 ILE A C 1
ATOM 2005 O O . ILE A 1 259 ? -4.969 -15.527 3.226 1.00 95.12 259 ILE A O 1
ATOM 2009 N N . ASP A 1 260 ? -4.742 -13.473 4.114 1.00 92.75 260 ASP A N 1
ATOM 2010 C CA . ASP A 1 260 ? -5.661 -13.700 5.220 1.00 92.75 260 ASP A CA 1
ATOM 2011 C C . ASP A 1 260 ? -6.633 -12.536 5.396 1.00 92.75 260 ASP A C 1
ATOM 2013 O O . ASP A 1 260 ? -6.269 -11.454 5.852 1.00 92.75 260 ASP A O 1
ATOM 2017 N N . THR A 1 261 ? -7.897 -12.788 5.067 1.00 92.31 261 THR A N 1
ATOM 2018 C CA . THR A 1 261 ? -8.981 -11.809 5.169 1.00 92.31 261 THR A CA 1
ATOM 2019 C C . THR A 1 261 ? -9.190 -11.320 6.601 1.00 92.31 261 THR A C 1
ATOM 2021 O O . THR A 1 261 ? -9.471 -10.140 6.782 1.00 92.31 261 THR A O 1
ATOM 2024 N N . SER A 1 262 ? -9.015 -12.166 7.629 1.00 92.44 262 SER A N 1
ATOM 2025 C CA . SER A 1 262 ? -9.209 -11.757 9.033 1.00 92.44 262 SER A CA 1
ATOM 2026 C C . SER A 1 262 ? -8.187 -10.735 9.523 1.00 92.44 262 SER A C 1
ATOM 2028 O O . SER A 1 262 ? -8.464 -9.998 10.464 1.00 92.44 262 SER A O 1
ATOM 2030 N N . GLY A 1 263 ? -7.026 -10.659 8.873 1.00 93.88 263 GLY A N 1
ATOM 2031 C CA . GLY A 1 263 ? -5.974 -9.708 9.210 1.00 93.88 263 GLY A CA 1
ATOM 2032 C C . GLY A 1 263 ? -6.141 -8.326 8.580 1.00 93.88 263 GLY A C 1
ATOM 2033 O O . GLY A 1 263 ? -5.206 -7.538 8.677 1.00 93.88 263 GLY A O 1
ATOM 2034 N N . VAL A 1 264 ? -7.267 -8.032 7.915 1.00 96.75 264 VAL A N 1
ATOM 2035 C CA . VAL A 1 264 ? -7.562 -6.735 7.279 1.00 96.75 264 VAL A CA 1
ATOM 2036 C C . VAL A 1 264 ? -8.950 -6.258 7.691 1.00 96.75 264 VAL A C 1
ATOM 2038 O O . VAL A 1 264 ? -9.941 -6.952 7.463 1.00 96.75 264 VAL A O 1
ATOM 2041 N N . VAL A 1 265 ? -9.034 -5.031 8.195 1.00 97.38 265 VAL A N 1
ATOM 2042 C CA . VAL A 1 265 ? -10.278 -4.310 8.475 1.00 97.38 265 VAL A CA 1
ATOM 2043 C C . VAL A 1 265 ? -10.316 -3.017 7.666 1.00 97.38 265 VAL A C 1
ATOM 2045 O O . VAL A 1 265 ? -9.354 -2.249 7.623 1.00 97.38 265 VAL A O 1
ATOM 2048 N N . SER A 1 266 ? -11.450 -2.763 7.024 1.00 96.56 266 SER A N 1
ATOM 2049 C CA . SER A 1 266 ? -11.704 -1.585 6.203 1.00 96.56 266 SER A CA 1
ATOM 2050 C C . SER A 1 266 ? -12.552 -0.568 6.967 1.00 96.56 266 SER A C 1
ATOM 2052 O O . SER A 1 266 ? -13.665 -0.852 7.409 1.00 96.56 266 SER A O 1
ATOM 2054 N N . MET A 1 267 ? -12.050 0.656 7.073 1.00 96.25 267 MET A N 1
ATOM 2055 C CA . MET A 1 267 ? -12.726 1.809 7.661 1.00 96.25 267 MET A CA 1
ATOM 2056 C C . MET A 1 267 ? -13.187 2.738 6.535 1.00 96.25 267 MET A C 1
ATOM 2058 O O . MET A 1 267 ? -12.412 3.522 5.981 1.00 96.25 267 MET A O 1
ATOM 2062 N N . ARG A 1 268 ? -14.467 2.651 6.173 1.00 95.31 268 ARG A N 1
ATOM 2063 C CA . ARG A 1 268 ? -15.072 3.511 5.146 1.00 95.31 268 ARG A CA 1
ATOM 2064 C C . ARG A 1 268 ? -15.397 4.872 5.743 1.00 95.31 268 ARG A C 1
ATOM 2066 O O . ARG A 1 268 ? -16.132 4.943 6.722 1.00 95.31 268 ARG A O 1
ATOM 2073 N N . CYS A 1 269 ? -14.857 5.943 5.176 1.00 94.94 269 CYS A N 1
ATOM 2074 C CA . CYS A 1 269 ? -14.952 7.283 5.749 1.00 94.94 269 CYS A CA 1
ATOM 2075 C C . CYS A 1 269 ? -15.561 8.254 4.745 1.00 94.94 269 CYS A C 1
ATOM 2077 O O . CYS A 1 269 ? -15.069 8.361 3.623 1.00 94.94 269 CYS A O 1
ATOM 2079 N N . LEU A 1 270 ? -16.599 8.978 5.153 1.00 95.25 270 LEU A N 1
ATOM 2080 C CA . LEU A 1 270 ? -17.133 10.085 4.376 1.00 95.25 270 LEU A CA 1
ATOM 2081 C C . LEU A 1 270 ? -16.065 11.184 4.245 1.00 95.25 270 LEU A C 1
ATOM 2083 O O . LEU A 1 270 ? -15.422 11.577 5.217 1.00 95.25 270 LEU A O 1
ATOM 2087 N N . GLU A 1 271 ? -15.875 11.654 3.022 1.00 88.50 271 GLU A N 1
ATOM 2088 C CA . GLU A 1 271 ? -14.927 12.678 2.597 1.00 88.50 271 GLU A CA 1
ATOM 2089 C C . GLU A 1 271 ? -15.650 13.607 1.609 1.00 88.50 271 GLU A C 1
ATOM 2091 O O . GLU A 1 271 ? -15.434 13.534 0.389 1.00 88.50 271 GLU A O 1
ATOM 2096 N N . ALA A 1 272 ? -16.571 14.405 2.162 1.00 73.06 272 ALA A N 1
ATOM 2097 C CA . ALA A 1 272 ? -17.264 15.498 1.484 1.00 73.06 272 ALA A CA 1
ATOM 2098 C C . ALA A 1 272 ? -16.440 16.791 1.539 1.00 73.06 272 ALA A C 1
ATOM 2100 O O . ALA A 1 272 ? -15.780 17.021 2.582 1.00 73.06 272 ALA A O 1
#

pLDDT: mean 86.57, std 11.59, range [34.22, 97.38]

Nearest PDB structures (foldseek):
  7y23-assembly1_G  TM=7.229E-01  e=6.075E-12  Klebsiella phage Kp9
  7y23-assembly1_D  TM=6.564E-01  e=6.450E-12  Klebsiella phage Kp9
  8ho3-assembly1_A  TM=6.727E-01  e=1.075E-10  Escherichia phage DT57C
  8ec2-assembly1_A  TM=6.608E-01  e=1.539E-10  Mycobacterium phage Adephagia
  8edu-assembly1_A  TM=6.773E-01  e=3.776E-10  Mycobacterium phage Muddy

Solvent-accessible surface area (backbone atoms only — not comparable to full-atom values): 14875 Å² total; per-residue (Å²): 131,69,86,63,54,62,62,52,52,53,51,51,51,42,51,50,36,43,49,47,26,62,48,69,12,35,88,46,65,73,60,36,39,72,46,74,70,46,82,71,64,54,49,71,49,76,35,73,51,87,64,67,91,75,84,61,58,91,93,50,72,78,78,82,58,81,59,54,73,48,77,36,76,27,55,49,48,79,48,79,36,67,50,80,46,46,56,72,57,47,71,73,42,99,55,70,55,70,60,52,52,47,44,52,21,28,40,52,53,14,46,50,54,33,46,41,50,48,57,38,58,67,69,51,81,43,61,23,64,60,51,86,43,53,53,44,73,68,38,52,52,46,37,52,49,53,32,54,78,60,68,48,80,82,82,63,54,24,39,28,44,31,37,62,71,40,46,56,43,38,53,72,35,67,76,56,54,71,33,56,73,57,57,61,89,77,43,88,51,53,91,69,73,38,32,53,54,96,64,22,45,35,36,64,39,89,82,55,60,64,61,88,49,26,34,53,20,42,40,33,34,22,78,17,33,39,36,42,27,43,37,70,76,45,66,49,76,47,80,39,80,94,69,55,24,35,40,38,37,27,36,33,24,38,26,42,30,67,51,35,67,72,32,35,34,36,37,33,16,34,58,127

Sequence (272 aa):
MSINIEPAFIKNFQSDVHLQYQRMGSKLRNTVRVKNNIIGSSTTFQKVGKGTASTKARHGKVPVMNVDHTPVECTLSDYYAGDWVDSLDELKTNINERMVVAKAGAYALGRKTDELVITQLDTSTNYAGTGADGLTKAKVLTAFEMLGAADVPDDGDRFAIVGWKQWSDLLAIPEFANADYIGDDELPWNGTQAKRWLGALWTPHSGLTKASSIRYCYWFHKTAIGHAIGSDVKTDITWHGDRAANFINNMMSQGSCLIDTSGVVSMRCLEA

Secondary structure (DSSP, 8-state):
--TTHHHHHHHHHHHHHHHHIIIII-SSGGGSEEE-S--SSEEEEEEEPPP------TTPPPPP----EEEEEEE-EEEEEEEEEEHHHHHHSSS-HHHHHHHHHHHHHHHHHHHHHHHHHHT---BSS-TTS-S-HHHHHHHHHHHHHTT---SS-EEEEE-HHHHHHHHTSHHHHTSPBPPGGGSSSSSS--EEETTEEEEE-TT--EETTEEEEEEEEGGGEEEEEEEEEEEEEEEETTTTEEEEEEEEEEEEEES-GGGEEEEEEE--

Mean predicted aligned error: 7.44 Å